Protein AF-A0A0D7PYY2-F1 (afdb_monomer)

Mean predicted aligned error: 11.51 Å

pLDDT: mean 80.1, std 15.75, range [31.81, 96.69]

Solvent-accessible surface area (backbone atoms only — not comparable to full-atom values): 14488 Å² total; per-residue (Å²): 142,79,86,81,78,80,78,79,79,82,74,78,74,77,77,76,78,84,62,92,78,88,70,81,56,95,60,75,86,55,57,71,67,58,55,46,51,52,46,12,51,50,3,45,52,23,51,68,46,42,65,60,44,52,51,52,49,52,62,54,52,39,55,28,31,64,68,63,51,52,51,51,47,43,57,70,53,67,56,62,45,70,41,96,86,70,46,76,48,62,67,83,84,49,80,89,48,69,51,72,64,55,56,52,48,52,53,52,54,56,73,73,49,60,76,87,66,46,35,91,34,81,64,50,76,64,54,53,50,54,51,52,53,50,52,50,51,43,53,49,27,54,60,37,23,62,33,26,55,45,60,68,42,91,45,73,68,52,26,51,51,51,54,50,53,50,52,52,47,59,61,47,59,74,59,68,58,66,85,43,71,66,63,47,53,51,48,50,42,60,72,40,42,87,43,20,73,59,33,32,73,77,74,73,42,32,44,50,57,51,54,50,52,51,52,54,52,48,57,50,50,51,52,52,51,46,53,51,48,55,42,49,53,59,17,70,71,44,93,42,74,67,54,22,53,58,51,58,75,106

Sequence (250 aa):
MARKTRRSSDRRSIQNDEGPFLTKHPFSGVPSDVIRSAIGEVGAKAAAELPNLQQQLRGMLLRCEPTYFLANMAQSYLFASIARDGTIDRPKYKDGALQQFHLEFAQAAFLTIDPSDLQPIFAHPKDIQDISDKLSELLDAYKESRFAMVGEAQSKEEQYLIALQERVRLHTLAVRNWGYYEPALNILRGVFGPLDDHCARLVGLTAKELISAFDILLRATERESASFRHKLAAAFTCKSKRQMIEEYHR

Radius of gyration: 25.78 Å; Cα contacts (8 Å, |Δi|>4): 191; chains: 1; bounding box: 48×95×59 Å

Structure (mmCIF, N/CA/C/O backbone):
data_AF-A0A0D7PYY2-F1
#
_entry.id   AF-A0A0D7PYY2-F1
#
loop_
_atom_site.group_PDB
_atom_site.id
_atom_site.type_symbol
_atom_site.label_atom_id
_atom_site.label_alt_id
_atom_site.label_comp_id
_atom_site.label_asym_id
_atom_site.label_entity_id
_atom_site.label_seq_id
_atom_site.pdbx_PDB_ins_code
_atom_site.Cartn_x
_atom_site.Cartn_y
_atom_site.Cartn_z
_atom_site.occupancy
_atom_site.B_iso_or_equiv
_atom_site.auth_seq_id
_atom_site.auth_comp_id
_atom_site.auth_asym_id
_atom_site.auth_atom_id
_atom_site.pdbx_PDB_model_num
ATOM 1 N N . MET A 1 1 ? 20.146 71.350 -5.152 1.00 39.62 1 MET A N 1
ATOM 2 C CA . MET A 1 1 ? 20.083 70.492 -3.948 1.00 39.62 1 MET A CA 1
ATOM 3 C C . MET A 1 1 ? 18.627 70.344 -3.532 1.00 39.62 1 MET A C 1
ATOM 5 O O . MET A 1 1 ? 18.059 71.293 -3.016 1.00 39.62 1 MET A O 1
ATOM 9 N N . ALA A 1 2 ? 18.008 69.197 -3.816 1.00 35.38 2 ALA A N 1
ATOM 10 C CA . ALA A 1 2 ? 16.622 68.907 -3.446 1.00 35.38 2 ALA A CA 1
ATOM 11 C C . ALA A 1 2 ? 16.587 67.600 -2.642 1.00 35.38 2 ALA A C 1
ATOM 13 O O . ALA A 1 2 ? 17.063 66.557 -3.090 1.00 35.38 2 ALA A O 1
ATOM 14 N N . ARG A 1 3 ? 16.091 67.703 -1.408 1.00 31.81 3 ARG A N 1
ATOM 15 C CA . ARG A 1 3 ? 16.085 66.674 -0.365 1.00 31.81 3 ARG A CA 1
ATOM 16 C C . ARG A 1 3 ? 14.982 65.657 -0.681 1.00 31.81 3 ARG A C 1
ATOM 18 O O . ARG A 1 3 ? 13.802 65.965 -0.562 1.00 31.81 3 ARG A O 1
ATOM 25 N N . LYS A 1 4 ? 15.370 64.458 -1.124 1.00 35.94 4 LYS A N 1
ATOM 26 C CA . LYS A 1 4 ? 14.459 63.357 -1.474 1.00 35.94 4 LYS A CA 1
ATOM 27 C C . LYS A 1 4 ? 13.869 62.761 -0.189 1.00 35.94 4 LYS A C 1
ATOM 29 O O . LYS A 1 4 ? 14.549 62.048 0.545 1.00 35.94 4 LYS A O 1
ATOM 34 N N . THR A 1 5 ? 12.617 63.093 0.103 1.00 37.56 5 THR A N 1
ATOM 35 C CA . THR A 1 5 ? 11.818 62.534 1.199 1.00 37.56 5 THR A CA 1
ATOM 36 C C . THR A 1 5 ? 11.592 61.037 0.964 1.00 37.56 5 THR A C 1
ATOM 38 O O . THR A 1 5 ? 11.009 60.625 -0.038 1.00 37.56 5 THR A O 1
ATOM 41 N N . ARG A 1 6 ? 12.092 60.205 1.886 1.00 34.56 6 ARG A N 1
ATOM 42 C CA . ARG A 1 6 ? 11.828 58.760 1.940 1.00 34.56 6 ARG A CA 1
ATOM 43 C C . ARG A 1 6 ? 10.340 58.541 2.232 1.00 34.56 6 ARG A C 1
ATOM 45 O O . ARG A 1 6 ? 9.887 58.851 3.328 1.00 34.56 6 ARG A O 1
ATOM 52 N N . ARG A 1 7 ? 9.593 57.984 1.274 1.00 37.47 7 ARG A N 1
ATOM 53 C CA . ARG A 1 7 ? 8.291 57.356 1.542 1.00 37.47 7 ARG A CA 1
ATOM 54 C C . ARG A 1 7 ? 8.543 56.100 2.378 1.00 37.47 7 ARG A C 1
ATOM 56 O O . ARG A 1 7 ? 9.202 55.178 1.900 1.00 37.47 7 ARG A O 1
ATOM 63 N N . SER A 1 8 ? 8.059 56.087 3.617 1.00 36.50 8 SER A N 1
ATOM 64 C CA . SER A 1 8 ? 7.993 54.885 4.445 1.00 36.50 8 SER A CA 1
ATOM 65 C C . SER A 1 8 ? 7.031 53.905 3.784 1.00 36.50 8 SER A C 1
ATOM 67 O O . SER A 1 8 ? 5.837 54.175 3.671 1.00 36.50 8 SER A O 1
ATOM 69 N N . SER A 1 9 ? 7.553 52.784 3.293 1.00 39.09 9 SER A N 1
ATOM 70 C CA . SER A 1 9 ? 6.721 51.656 2.899 1.00 39.09 9 SER A CA 1
ATOM 71 C C . SER A 1 9 ? 6.101 51.079 4.166 1.00 39.09 9 SER A C 1
ATOM 73 O O . SER A 1 9 ? 6.803 50.459 4.967 1.00 39.09 9 SER A O 1
ATOM 75 N N . ASP A 1 10 ? 4.807 51.324 4.334 1.00 38.09 10 ASP A N 1
ATOM 76 C CA . ASP A 1 10 ? 3.941 50.694 5.322 1.00 38.09 10 ASP A CA 1
ATOM 77 C C . ASP A 1 10 ? 4.013 49.171 5.132 1.00 38.09 10 ASP A C 1
ATOM 79 O O . ASP A 1 10 ? 3.330 48.574 4.296 1.00 38.09 10 ASP A O 1
ATOM 83 N N . ARG A 1 11 ? 4.917 48.523 5.871 1.00 37.97 11 ARG A N 1
ATOM 84 C CA . ARG A 1 11 ? 4.877 47.078 6.070 1.00 37.97 11 ARG A CA 1
ATOM 85 C C . ARG A 1 11 ? 3.707 46.830 7.010 1.00 37.97 11 ARG A C 1
ATOM 87 O O . ARG A 1 11 ? 3.877 46.890 8.223 1.00 37.97 11 ARG A O 1
ATOM 94 N N . ARG A 1 12 ? 2.526 46.546 6.453 1.00 36.22 12 ARG A N 1
ATOM 95 C CA . ARG A 1 12 ? 1.481 45.837 7.198 1.00 36.22 12 ARG A CA 1
ATOM 96 C C . ARG A 1 12 ? 2.103 44.534 7.682 1.00 36.22 12 ARG A C 1
ATOM 98 O O . ARG A 1 12 ? 2.319 43.617 6.893 1.00 36.22 12 ARG A O 1
ATOM 105 N N . SER A 1 13 ? 2.454 44.492 8.961 1.00 36.62 13 SER A N 1
ATOM 106 C CA . SER A 1 13 ? 2.760 43.258 9.658 1.00 36.62 13 SER A CA 1
ATOM 107 C C . SER A 1 13 ? 1.505 42.399 9.591 1.00 36.62 13 SER A C 1
ATOM 109 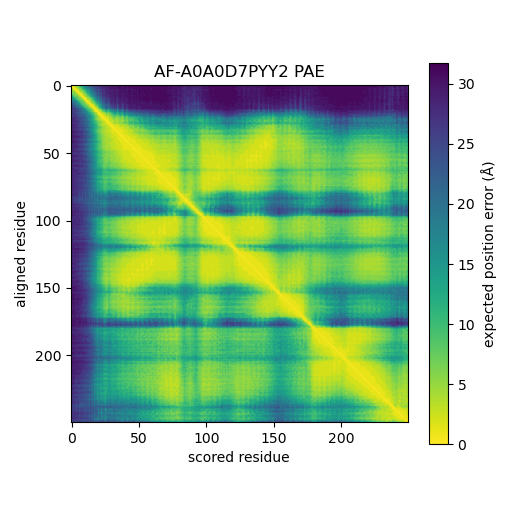O O . SER A 1 13 ? 0.523 42.673 10.280 1.00 36.62 13 SER A O 1
ATOM 111 N N . ILE A 1 14 ? 1.516 41.390 8.726 1.00 41.41 14 ILE A N 1
ATOM 112 C CA . ILE A 1 14 ? 0.653 40.232 8.910 1.00 41.41 14 ILE A CA 1
ATOM 113 C C . ILE A 1 14 ? 1.164 39.617 10.212 1.00 41.41 14 ILE A C 1
ATOM 115 O O . ILE A 1 14 ? 2.250 39.042 10.247 1.00 41.41 14 ILE A O 1
ATOM 119 N N . GLN A 1 15 ? 0.461 39.879 11.313 1.00 42.66 15 GLN A N 1
ATOM 120 C CA . GLN A 1 15 ? 0.638 39.114 12.537 1.00 42.66 15 GLN A CA 1
ATOM 121 C C . GLN A 1 15 ? 0.195 37.693 12.192 1.00 42.66 15 GLN A C 1
ATOM 123 O O . GLN A 1 15 ? -0.996 37.402 12.150 1.00 42.66 15 GLN A O 1
ATOM 128 N N . ASN A 1 16 ? 1.157 36.837 11.850 1.00 41.34 16 ASN A N 1
ATOM 129 C CA . ASN A 1 16 ? 0.947 35.403 11.902 1.00 41.34 16 ASN A CA 1
ATOM 130 C C . ASN A 1 16 ? 0.755 35.066 13.379 1.00 41.34 16 ASN A C 1
ATOM 132 O O . ASN A 1 16 ? 1.716 35.008 14.144 1.00 41.34 16 ASN A O 1
ATOM 136 N N . ASP A 1 17 ? -0.504 34.904 13.768 1.00 44.94 17 ASP A N 1
ATOM 137 C CA . ASP A 1 17 ? -0.947 34.419 15.073 1.00 44.94 17 ASP A CA 1
ATOM 138 C C . ASP A 1 17 ? -0.662 32.901 15.170 1.00 44.94 17 ASP A C 1
ATOM 140 O O . ASP A 1 17 ? -1.543 32.072 15.382 1.00 44.94 17 ASP A O 1
ATOM 144 N N . GLU A 1 18 ? 0.593 32.505 14.929 1.00 50.56 18 GLU A N 1
ATOM 145 C CA . GLU A 1 18 ? 1.074 31.118 14.979 1.00 50.56 18 GLU A CA 1
ATOM 146 C C . GLU A 1 18 ? 1.371 30.703 16.430 1.00 50.56 18 GLU A C 1
ATOM 148 O O . GLU A 1 18 ? 2.476 30.299 16.792 1.00 50.56 18 GLU A O 1
ATOM 153 N N . GLY A 1 19 ? 0.357 30.828 17.286 1.00 54.94 19 GLY A N 1
ATOM 154 C CA . GLY A 1 19 ? 0.282 30.151 18.578 1.00 54.94 19 GLY A CA 1
ATOM 155 C C . GLY A 1 19 ? -0.638 28.924 18.492 1.00 54.94 19 GLY A C 1
ATOM 156 O O . GLY A 1 19 ? -1.494 28.856 17.608 1.00 54.94 19 GLY A O 1
ATOM 157 N N . PRO A 1 20 ? -0.511 27.933 19.394 1.00 49.88 20 PRO A N 1
ATOM 158 C CA . PRO A 1 20 ? -1.452 26.820 19.451 1.00 49.88 20 PRO A CA 1
ATOM 159 C C . PRO A 1 20 ? -2.865 27.345 19.751 1.00 49.88 20 PRO A C 1
ATOM 161 O O . PRO A 1 20 ? -3.144 27.817 20.853 1.00 49.88 20 PRO A O 1
ATOM 164 N N . PHE A 1 21 ? -3.771 27.258 18.777 1.00 60.09 21 PHE A N 1
ATOM 165 C CA . PHE A 1 21 ? -5.175 27.606 18.972 1.00 60.09 21 PHE A CA 1
ATOM 166 C C . PHE A 1 21 ? -5.915 26.423 19.608 1.00 60.09 21 PHE A C 1
ATOM 168 O O . PHE A 1 21 ? -6.111 25.368 19.004 1.00 60.09 21 PHE A O 1
ATOM 175 N N . LEU A 1 22 ? -6.344 26.594 20.859 1.00 59.84 22 LEU A N 1
ATOM 176 C CA . LEU A 1 22 ? -7.232 25.648 21.531 1.00 59.84 22 LEU A CA 1
ATOM 177 C C . LEU A 1 22 ? -8.647 25.825 20.974 1.00 59.84 22 LEU A C 1
ATOM 179 O O . LEU A 1 22 ? -9.412 26.681 21.416 1.00 59.84 22 LEU A O 1
ATOM 183 N N . THR A 1 23 ? -8.997 25.017 19.979 1.00 74.25 23 THR A N 1
ATOM 184 C CA . THR A 1 23 ? -10.372 24.930 19.482 1.00 74.25 23 THR A CA 1
ATOM 185 C C . THR A 1 23 ? -11.169 23.966 20.349 1.00 74.25 23 THR A C 1
ATOM 187 O O . THR A 1 23 ? -10.701 22.882 20.702 1.00 74.25 23 THR A O 1
ATOM 190 N N . LYS A 1 24 ? -12.395 24.359 20.719 1.00 72.25 24 LYS A N 1
ATOM 191 C CA . LYS A 1 24 ? -13.336 23.413 21.325 1.00 72.25 24 LYS A CA 1
ATOM 192 C C . LYS A 1 24 ? -13.587 22.296 20.320 1.00 72.25 24 LYS A C 1
ATOM 194 O O . LYS A 1 24 ? -13.905 22.564 19.163 1.00 72.25 24 LYS A O 1
ATOM 199 N N . HIS A 1 25 ? -13.447 21.058 20.776 1.00 75.62 25 HIS A N 1
ATOM 200 C CA . HIS A 1 25 ? -13.765 19.902 19.958 1.00 75.62 25 HIS A CA 1
ATOM 201 C C . HIS A 1 25 ? -15.244 19.983 19.527 1.00 75.62 25 HIS A C 1
ATOM 203 O O . HIS A 1 25 ? -16.086 20.351 20.352 1.00 75.62 25 HIS A O 1
ATOM 209 N N . PRO A 1 26 ? -15.603 19.621 18.282 1.00 79.06 26 PRO A N 1
ATOM 210 C CA . PRO A 1 26 ? -16.985 19.720 17.794 1.00 79.06 26 PRO A CA 1
ATOM 211 C C . PRO A 1 26 ? -18.003 18.989 18.682 1.00 79.06 26 PRO A C 1
ATOM 213 O O . PRO A 1 26 ? -19.159 19.386 18.777 1.00 79.06 26 PRO A O 1
ATOM 216 N N . PHE A 1 27 ? -17.545 17.956 19.395 1.00 80.62 27 PHE A N 1
ATOM 217 C CA . PHE A 1 27 ? -18.363 17.142 20.293 1.00 80.62 27 PHE A CA 1
ATOM 218 C C . PHE A 1 27 ? -18.234 17.508 21.780 1.00 80.62 27 PHE A C 1
ATOM 220 O O . PHE A 1 27 ? -18.727 16.777 22.630 1.00 80.62 27 PHE A O 1
ATOM 227 N N . SER A 1 28 ? -17.597 18.631 22.132 1.00 79.62 28 SER A N 1
ATOM 228 C CA . SER A 1 28 ? -17.409 19.048 23.533 1.00 79.62 28 SER A CA 1
ATOM 229 C C . SER A 1 28 ? -18.717 19.248 24.317 1.00 79.62 28 SER A C 1
ATOM 231 O O . SER A 1 28 ? -18.677 19.257 25.543 1.00 79.62 28 SER A O 1
ATOM 233 N N . GLY A 1 29 ? -19.855 19.435 23.637 1.00 81.69 29 GLY A N 1
ATOM 234 C CA . GLY A 1 29 ? -21.183 19.556 24.254 1.00 81.69 29 GLY A CA 1
ATOM 235 C C . GLY A 1 29 ? -22.037 18.285 24.205 1.00 81.69 29 GLY A C 1
ATOM 236 O O . GLY A 1 29 ? -23.172 18.316 24.670 1.00 81.69 29 GLY A O 1
ATOM 237 N N . VAL A 1 30 ? -21.534 17.191 23.626 1.00 85.12 30 VAL A N 1
ATOM 238 C CA . VAL A 1 30 ? -22.302 15.950 23.455 1.00 85.12 30 VAL A CA 1
ATOM 239 C C . VAL A 1 30 ? -21.992 14.988 24.610 1.00 85.12 30 VAL A C 1
ATOM 241 O O . VAL A 1 30 ? -20.816 14.792 24.932 1.00 85.12 30 VAL A O 1
ATOM 244 N N . PRO A 1 31 ? -23.008 14.370 25.242 1.00 84.88 31 PRO A N 1
ATOM 245 C CA . PRO A 1 31 ? -22.792 13.367 26.279 1.00 84.88 31 PRO A CA 1
ATOM 246 C C . PRO A 1 31 ? -21.923 12.199 25.788 1.00 84.88 31 PRO A C 1
ATOM 248 O O . PRO A 1 31 ? -22.061 11.725 24.659 1.00 84.88 31 PRO A O 1
ATOM 251 N N . SER A 1 32 ? -21.006 11.727 26.639 1.00 75.88 32 SER A N 1
ATOM 252 C CA . SER A 1 32 ? -20.016 10.711 26.242 1.00 75.88 32 SER A CA 1
ATOM 253 C C . SER A 1 32 ? -20.641 9.381 25.808 1.00 75.88 32 SER A C 1
ATOM 255 O O . SER A 1 32 ? -20.095 8.687 24.962 1.00 75.88 32 SER A O 1
ATOM 257 N N . ASP A 1 33 ? -21.778 9.026 26.393 1.00 79.31 33 ASP A N 1
ATOM 258 C CA . ASP A 1 33 ? -22.592 7.856 26.077 1.00 79.31 33 ASP A CA 1
ATOM 259 C C . ASP A 1 33 ? -23.207 7.947 24.676 1.00 79.31 33 ASP A C 1
ATOM 261 O O . ASP A 1 33 ? -23.142 6.975 23.928 1.00 79.31 33 ASP A O 1
ATOM 265 N N . VAL A 1 34 ? -23.683 9.129 24.274 1.00 83.12 34 VAL A N 1
ATOM 266 C CA . VAL A 1 34 ? -24.205 9.375 22.920 1.00 83.12 34 VAL A CA 1
ATOM 267 C C . VAL A 1 34 ? -23.095 9.249 21.874 1.00 83.12 34 VAL A C 1
ATOM 269 O O . VAL A 1 34 ? -23.280 8.584 20.858 1.00 83.12 34 VAL A O 1
ATOM 272 N N . ILE A 1 35 ? -21.914 9.823 22.140 1.00 80.50 35 ILE A N 1
ATOM 273 C CA . ILE A 1 35 ? -20.750 9.691 21.246 1.00 80.50 35 ILE A CA 1
ATOM 274 C C . ILE A 1 35 ? -20.350 8.216 21.101 1.00 80.50 35 ILE A C 1
ATOM 276 O O . ILE A 1 35 ? -20.071 7.761 19.996 1.00 80.50 35 ILE A O 1
ATOM 280 N N . ARG A 1 36 ? -20.327 7.456 22.204 1.00 76.56 36 ARG A N 1
ATOM 281 C CA . ARG A 1 36 ? -19.949 6.034 22.185 1.00 76.56 36 ARG A CA 1
ATOM 282 C C . ARG A 1 36 ? -20.957 5.168 21.431 1.00 76.56 36 ARG A C 1
ATOM 284 O O . ARG A 1 36 ? -20.522 4.338 20.640 1.00 76.56 36 ARG A O 1
ATOM 291 N N . SER A 1 37 ? -22.260 5.384 21.628 1.00 80.25 37 SER A N 1
ATOM 292 C CA . SER A 1 37 ? -23.301 4.681 20.861 1.00 80.25 37 SER A CA 1
ATOM 293 C C . SER A 1 37 ? -23.141 4.942 19.365 1.00 80.25 37 SER A C 1
ATOM 295 O O . SER A 1 37 ? -23.080 4.000 18.582 1.00 80.25 37 SER A O 1
ATOM 297 N N . ALA A 1 38 ? -22.947 6.208 18.980 1.00 85.06 38 ALA A N 1
ATOM 298 C CA . ALA A 1 38 ? -22.727 6.580 17.586 1.00 85.06 38 ALA A CA 1
ATOM 299 C C . ALA A 1 38 ? -21.461 5.931 16.994 1.00 85.06 38 ALA A C 1
ATOM 301 O O . ALA A 1 38 ? -21.483 5.462 15.860 1.00 85.06 38 ALA A O 1
ATOM 302 N N . ILE A 1 39 ? -20.366 5.855 17.759 1.00 84.44 39 ILE A N 1
ATOM 303 C CA . ILE A 1 39 ? -19.134 5.163 17.340 1.00 84.44 39 ILE A CA 1
ATOM 304 C C . ILE A 1 39 ? -19.385 3.660 17.129 1.00 84.44 39 ILE A C 1
ATOM 306 O O . ILE A 1 39 ? -18.916 3.099 16.139 1.00 84.44 39 ILE A O 1
ATOM 310 N N . GLY A 1 40 ? -20.138 3.016 18.027 1.00 85.12 40 GLY A N 1
ATOM 311 C CA . GLY A 1 40 ? -20.519 1.608 17.893 1.00 85.12 40 GLY A CA 1
ATOM 312 C C . GLY A 1 40 ? -21.393 1.347 16.664 1.00 85.12 40 GLY A C 1
ATOM 313 O O . GLY A 1 40 ? -21.146 0.394 15.929 1.00 85.12 40 GLY A O 1
ATOM 314 N N . GLU A 1 41 ? -22.363 2.223 16.390 1.00 88.50 41 GLU A N 1
ATOM 315 C CA . GLU A 1 41 ? -23.229 2.153 15.204 1.00 88.50 41 GLU A CA 1
ATOM 316 C C . GLU A 1 41 ? -22.447 2.325 13.897 1.00 88.50 41 GLU A C 1
ATOM 318 O O . GLU A 1 41 ? -22.641 1.551 12.956 1.00 88.50 41 GLU A O 1
ATOM 323 N N . VAL A 1 42 ? -21.528 3.298 13.845 1.00 90.00 42 VAL A N 1
ATOM 324 C CA . VAL A 1 42 ? -20.609 3.479 12.709 1.00 90.00 42 VAL A CA 1
ATOM 325 C C . VAL A 1 42 ? -19.793 2.208 12.489 1.00 90.00 42 VAL A C 1
ATOM 327 O O . VAL A 1 42 ? -19.732 1.707 11.366 1.00 90.00 42 VAL A O 1
ATOM 330 N N . GLY A 1 43 ? -19.237 1.635 13.559 1.00 90.69 43 GLY A N 1
ATOM 331 C CA . GLY A 1 43 ? -18.468 0.400 13.464 1.00 90.69 43 GLY A CA 1
ATOM 332 C C . GLY A 1 43 ? -19.297 -0.792 12.987 1.00 90.69 43 GLY A C 1
ATOM 333 O O . GLY A 1 43 ? -18.853 -1.529 12.110 1.00 90.69 43 GLY A O 1
ATOM 334 N N . ALA A 1 44 ? -20.519 -0.963 13.492 1.00 91.31 44 ALA A N 1
ATOM 335 C CA . ALA A 1 44 ? -21.411 -2.039 13.060 1.00 91.31 44 ALA A CA 1
ATOM 336 C C . ALA A 1 44 ? -21.788 -1.912 11.575 1.00 91.31 44 ALA A C 1
ATOM 338 O O . ALA A 1 44 ? -21.768 -2.902 10.839 1.00 91.31 44 ALA A O 1
ATOM 339 N N . LYS A 1 45 ? -22.074 -0.690 11.111 1.00 93.94 45 LYS A N 1
ATOM 340 C CA . LYS A 1 45 ? -22.358 -0.420 9.698 1.00 93.94 45 LYS A CA 1
ATOM 341 C C . LYS A 1 45 ? -21.145 -0.722 8.815 1.00 93.94 45 LYS A C 1
ATOM 343 O O . LYS A 1 45 ? -21.280 -1.452 7.835 1.00 93.94 45 LYS A O 1
ATOM 348 N N . ALA A 1 46 ? -19.966 -0.230 9.190 1.00 93.50 46 ALA A N 1
ATOM 349 C CA . ALA A 1 46 ? -18.731 -0.482 8.452 1.00 93.50 46 ALA A CA 1
ATOM 350 C C . ALA A 1 46 ? -18.399 -1.985 8.389 1.00 93.50 46 ALA A C 1
ATOM 352 O O . ALA A 1 46 ? -18.046 -2.503 7.330 1.00 93.50 46 ALA A O 1
ATOM 353 N N . ALA A 1 47 ? -18.592 -2.716 9.494 1.00 93.12 47 ALA A N 1
ATOM 354 C CA . ALA A 1 47 ? -18.413 -4.167 9.542 1.00 93.12 47 ALA A CA 1
ATOM 355 C C . ALA A 1 47 ? -19.345 -4.908 8.567 1.00 93.12 47 ALA A C 1
ATOM 357 O O . ALA A 1 47 ? -18.915 -5.858 7.912 1.00 93.12 47 ALA A O 1
ATOM 358 N N . ALA A 1 48 ? -20.596 -4.459 8.437 1.00 94.88 48 ALA A N 1
ATOM 359 C CA . ALA A 1 48 ? -21.557 -5.032 7.498 1.00 94.88 48 ALA A CA 1
ATOM 360 C C . ALA A 1 48 ? -21.225 -4.717 6.025 1.00 94.88 48 ALA A C 1
ATOM 362 O O . ALA A 1 48 ? -21.512 -5.527 5.144 1.00 94.88 48 ALA A O 1
ATOM 363 N N . GLU A 1 49 ? -20.608 -3.565 5.744 1.00 95.56 49 GLU A N 1
ATOM 364 C CA . GLU A 1 49 ? -20.237 -3.137 4.386 1.00 95.56 49 GLU A CA 1
ATOM 365 C C . GLU A 1 49 ? -18.936 -3.783 3.876 1.00 95.56 49 GLU A C 1
ATOM 367 O O . GLU A 1 49 ? -18.762 -3.954 2.664 1.00 95.56 49 GLU A O 1
ATOM 372 N N . LEU A 1 50 ? -18.043 -4.201 4.779 1.00 94.06 50 LEU A N 1
ATOM 373 C CA . LEU A 1 50 ? -16.728 -4.760 4.447 1.00 94.06 50 LEU A CA 1
ATOM 374 C C . LEU A 1 50 ? -16.743 -5.879 3.389 1.00 94.06 50 LEU A C 1
ATOM 376 O O . LEU A 1 50 ? -15.973 -5.772 2.431 1.00 94.06 50 LEU A O 1
ATOM 380 N N . PRO A 1 51 ? -17.583 -6.932 3.488 1.00 95.38 51 PRO A N 1
ATOM 381 C CA . PRO A 1 51 ? -17.579 -8.012 2.498 1.00 95.38 51 PRO A CA 1
ATOM 382 C C . PRO A 1 51 ? -17.906 -7.521 1.083 1.00 95.38 51 PRO A C 1
ATOM 384 O O . PRO A 1 51 ? -17.301 -7.966 0.107 1.00 95.38 51 PRO A O 1
ATOM 387 N N . ASN A 1 52 ? -18.824 -6.556 0.967 1.00 96.69 52 ASN A N 1
ATOM 388 C CA . ASN A 1 52 ? -19.196 -5.956 -0.311 1.00 96.69 52 ASN A CA 1
ATOM 389 C C . ASN A 1 52 ? -18.033 -5.137 -0.895 1.00 96.69 52 ASN A C 1
ATOM 391 O O . ASN A 1 52 ? -17.705 -5.283 -2.072 1.00 96.69 52 ASN A O 1
ATOM 395 N N . LEU A 1 53 ? -17.354 -4.332 -0.071 1.00 96.12 53 LEU A N 1
ATOM 396 C CA . LEU A 1 53 ? -16.179 -3.563 -0.500 1.00 96.12 53 LEU A CA 1
ATOM 397 C C . LEU A 1 53 ? -15.029 -4.474 -0.950 1.00 96.12 53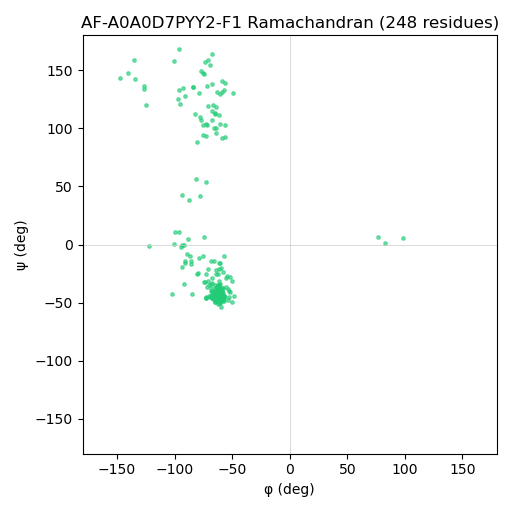 LEU A C 1
ATOM 399 O O . LEU A 1 53 ? -14.406 -4.214 -1.981 1.00 96.12 53 LEU A O 1
ATOM 403 N N . GLN A 1 54 ? -14.789 -5.575 -0.232 1.00 94.38 54 GLN A N 1
ATOM 404 C CA . GLN A 1 54 ? -13.791 -6.580 -0.611 1.00 94.38 54 GLN A CA 1
ATOM 405 C C . GLN A 1 54 ? -14.124 -7.231 -1.956 1.00 94.38 54 GLN A C 1
ATOM 407 O O . GLN A 1 54 ? -13.248 -7.361 -2.813 1.00 94.38 54 GLN A O 1
ATOM 412 N N . GLN A 1 55 ? -15.388 -7.607 -2.169 1.00 94.88 55 GLN A N 1
ATOM 413 C CA . GLN A 1 55 ? -15.831 -8.210 -3.424 1.00 94.88 55 GLN A CA 1
ATOM 414 C C . GLN A 1 55 ? -15.706 -7.234 -4.602 1.00 94.88 55 GLN A C 1
ATOM 416 O O . GLN A 1 55 ? -15.219 -7.621 -5.667 1.00 94.88 55 GLN A O 1
ATOM 421 N N . GLN A 1 56 ? -16.103 -5.973 -4.409 1.00 95.62 56 GLN A N 1
ATOM 422 C CA . GLN A 1 56 ? -15.963 -4.923 -5.419 1.00 95.62 56 GLN A CA 1
ATOM 423 C C . GLN A 1 56 ? -14.497 -4.704 -5.787 1.00 95.62 56 GLN A C 1
ATOM 425 O O . GLN A 1 56 ? -14.155 -4.762 -6.969 1.00 95.62 56 GLN A O 1
ATOM 430 N N . LEU A 1 57 ? -13.626 -4.531 -4.787 1.00 94.56 57 LEU A N 1
ATOM 431 C CA . LEU A 1 57 ? -12.195 -4.355 -5.013 1.00 94.56 57 LEU A CA 1
ATOM 432 C C . LEU A 1 57 ? -11.609 -5.555 -5.764 1.00 94.56 57 LEU A C 1
ATOM 434 O O . LEU A 1 57 ? -10.939 -5.366 -6.775 1.00 94.56 57 LEU A O 1
ATOM 438 N N . ARG A 1 58 ? -11.919 -6.788 -5.340 1.00 93.56 58 ARG A N 1
ATOM 439 C CA . ARG A 1 58 ? -11.461 -8.004 -6.032 1.00 93.56 58 ARG A CA 1
ATOM 440 C C . ARG A 1 58 ? -11.892 -8.015 -7.500 1.00 93.56 58 ARG A C 1
ATOM 442 O O . ARG A 1 58 ? -11.079 -8.314 -8.368 1.00 93.56 58 ARG A O 1
ATOM 449 N N . GLY A 1 59 ? -13.147 -7.666 -7.785 1.00 93.00 59 GLY A N 1
ATOM 450 C CA . GLY A 1 59 ? -13.658 -7.571 -9.155 1.00 93.00 59 GLY A CA 1
ATOM 451 C C . GLY A 1 59 ? -12.915 -6.538 -10.007 1.00 93.00 59 GLY A C 1
ATOM 452 O O . GLY A 1 59 ? -12.715 -6.750 -11.202 1.00 93.00 59 GLY A O 1
ATOM 453 N N . MET A 1 60 ? -12.470 -5.437 -9.401 1.00 93.12 60 MET A N 1
ATOM 454 C CA . MET A 1 60 ? -11.665 -4.427 -10.088 1.00 93.12 60 MET A CA 1
ATOM 455 C C . MET A 1 60 ? -10.241 -4.925 -10.346 1.00 93.12 60 MET A C 1
ATOM 457 O O . MET A 1 60 ? -9.777 -4.813 -11.478 1.00 93.12 60 MET A O 1
ATOM 461 N N . LEU A 1 61 ? -9.594 -5.539 -9.347 1.00 92.56 61 LEU A N 1
ATOM 462 C CA . LEU A 1 61 ? -8.223 -6.055 -9.452 1.00 92.56 61 LEU A CA 1
ATOM 463 C C . LEU A 1 61 ? -8.082 -7.164 -10.505 1.00 92.56 61 LEU A C 1
ATOM 465 O O . LEU A 1 61 ? -7.081 -7.197 -11.211 1.00 92.56 61 LEU A O 1
ATOM 469 N N . LEU A 1 62 ? -9.093 -8.023 -10.681 1.00 92.69 62 LEU A N 1
ATOM 470 C CA . LEU A 1 62 ? -9.090 -9.076 -11.714 1.00 92.69 62 LEU A CA 1
ATOM 471 C C . LEU A 1 62 ? -8.914 -8.548 -13.147 1.00 92.69 62 LEU A C 1
ATOM 473 O O . LEU A 1 62 ? -8.485 -9.280 -14.037 1.00 92.69 62 LEU A O 1
ATOM 477 N N . ARG A 1 63 ? -9.256 -7.278 -13.381 1.00 89.69 63 ARG A N 1
ATOM 478 C CA . ARG A 1 63 ? -9.198 -6.630 -14.699 1.00 89.69 63 ARG A CA 1
ATOM 479 C C . ARG A 1 63 ? -7.909 -5.840 -14.910 1.00 89.69 63 ARG A C 1
ATOM 481 O O . ARG A 1 63 ? -7.837 -5.041 -15.840 1.00 89.69 63 ARG A O 1
ATOM 488 N N . CYS A 1 64 ? -6.925 -6.002 -14.033 1.00 88.12 64 CYS A N 1
ATOM 489 C CA . CYS A 1 64 ? -5.689 -5.242 -14.073 1.00 88.12 64 CYS A CA 1
ATOM 490 C C . CYS A 1 64 ? -4.488 -6.175 -14.066 1.00 88.12 64 CYS A C 1
ATOM 492 O O . CYS A 1 64 ? -4.402 -7.093 -13.252 1.00 88.12 64 CYS A O 1
ATOM 494 N N . GLU A 1 65 ? -3.515 -5.867 -14.918 1.00 91.25 65 GLU A N 1
ATOM 495 C CA . GLU A 1 65 ? -2.191 -6.457 -14.795 1.00 91.25 65 GLU A CA 1
ATOM 496 C C . GLU A 1 65 ? -1.530 -5.938 -13.493 1.00 91.25 65 GLU A C 1
ATOM 498 O O . GLU A 1 65 ? -1.380 -4.716 -13.330 1.00 91.25 65 GLU A O 1
ATOM 503 N N . PRO A 1 66 ? -1.169 -6.824 -12.539 1.00 91.69 66 PRO A N 1
ATOM 504 C CA . PRO A 1 66 ? -0.733 -6.416 -11.202 1.00 91.69 66 PRO A CA 1
ATOM 505 C C . PRO A 1 66 ? 0.514 -5.536 -11.199 1.00 91.69 66 PRO A C 1
ATOM 507 O O . PRO A 1 66 ? 0.582 -4.559 -10.451 1.00 91.69 66 PRO A O 1
ATOM 510 N N . THR A 1 67 ? 1.506 -5.868 -12.025 1.00 90.38 67 THR A N 1
ATOM 511 C CA . THR A 1 67 ? 2.815 -5.204 -12.027 1.00 90.38 67 THR A CA 1
ATOM 512 C C . THR A 1 67 ? 2.675 -3.758 -12.477 1.00 90.38 67 THR A C 1
ATOM 514 O O . THR A 1 67 ? 3.165 -2.842 -11.816 1.00 90.38 67 THR A O 1
ATOM 517 N N . TYR A 1 68 ? 1.945 -3.539 -13.567 1.00 89.75 68 TYR A N 1
ATOM 518 C CA . TYR A 1 68 ? 1.632 -2.233 -14.114 1.00 89.75 68 TYR A CA 1
ATOM 519 C C . TYR A 1 68 ? 0.835 -1.398 -13.121 1.00 89.75 68 TYR A C 1
ATOM 521 O O . TYR A 1 68 ? 1.178 -0.236 -12.886 1.00 89.75 68 TYR A O 1
ATOM 529 N N . PHE A 1 69 ? -0.205 -1.977 -12.515 1.00 91.31 69 PHE A N 1
ATOM 530 C CA . PHE A 1 69 ? -1.003 -1.278 -11.516 1.00 91.31 69 PHE A CA 1
ATOM 531 C C . PHE A 1 69 ? -0.136 -0.840 -10.327 1.00 91.31 69 PHE A C 1
ATOM 533 O O . PHE A 1 69 ? -0.085 0.348 -10.006 1.00 91.31 69 PHE A O 1
ATOM 540 N N . LEU A 1 70 ? 0.607 -1.767 -9.713 1.00 91.19 70 LEU A N 1
ATOM 541 C CA . LEU A 1 70 ? 1.448 -1.478 -8.549 1.00 91.19 70 LEU A CA 1
ATOM 542 C C . LEU A 1 70 ? 2.548 -0.459 -8.874 1.00 91.19 70 LEU A C 1
ATOM 544 O O . LEU A 1 70 ? 2.784 0.450 -8.076 1.00 91.19 70 LEU A O 1
ATOM 548 N N . ALA A 1 71 ? 3.167 -0.545 -10.055 1.00 88.94 71 ALA A N 1
ATOM 549 C CA . ALA A 1 71 ? 4.162 0.426 -10.506 1.00 88.94 71 ALA A CA 1
ATOM 550 C C . ALA A 1 71 ? 3.564 1.835 -10.651 1.00 88.94 71 ALA A C 1
ATOM 552 O O . ALA A 1 71 ? 4.142 2.807 -10.157 1.00 88.94 71 ALA A O 1
ATOM 553 N N . ASN A 1 72 ? 2.379 1.957 -11.262 1.00 87.62 72 ASN A N 1
ATOM 554 C CA . ASN A 1 72 ? 1.692 3.245 -11.391 1.00 87.62 72 ASN A CA 1
ATOM 555 C C . ASN A 1 72 ? 1.306 3.826 -10.030 1.00 87.62 72 ASN A C 1
ATOM 557 O O . ASN A 1 72 ? 1.479 5.025 -9.798 1.00 87.62 72 ASN A O 1
ATOM 561 N N . MET A 1 73 ? 0.815 2.988 -9.119 1.00 86.38 73 MET A N 1
ATOM 562 C CA . MET A 1 73 ? 0.443 3.403 -7.768 1.00 86.38 73 MET A CA 1
ATOM 563 C C . MET A 1 73 ? 1.661 3.878 -6.977 1.00 86.38 73 MET A C 1
ATOM 565 O O . MET A 1 73 ? 1.629 4.951 -6.371 1.00 86.38 73 MET A O 1
ATOM 569 N N . ALA A 1 74 ? 2.760 3.121 -7.013 1.00 85.69 74 ALA A N 1
ATOM 570 C CA . ALA A 1 74 ? 4.000 3.485 -6.335 1.00 85.69 74 ALA A CA 1
ATOM 571 C C . ALA A 1 74 ? 4.541 4.820 -6.867 1.00 85.69 74 ALA A C 1
ATOM 573 O O . ALA A 1 74 ? 4.885 5.715 -6.088 1.00 85.69 74 ALA A O 1
ATOM 574 N N . GLN A 1 75 ? 4.521 4.997 -8.190 1.00 82.19 75 GLN A N 1
ATOM 575 C CA . GLN A 1 75 ? 4.947 6.232 -8.833 1.00 82.19 75 GLN A CA 1
ATOM 576 C C . GLN A 1 75 ? 4.038 7.414 -8.460 1.00 82.19 75 GLN A C 1
ATOM 578 O O . GLN A 1 75 ? 4.522 8.492 -8.105 1.00 82.19 75 GLN A O 1
ATOM 583 N N . SER A 1 76 ? 2.724 7.232 -8.494 1.00 80.06 76 SER A N 1
ATOM 584 C CA . SER A 1 76 ? 1.770 8.320 -8.259 1.00 80.06 76 SER A CA 1
ATOM 585 C C . SER A 1 76 ? 1.735 8.731 -6.784 1.00 80.06 76 SER A C 1
ATOM 587 O O . SER A 1 76 ? 1.852 9.918 -6.457 1.00 80.06 76 SER A O 1
ATOM 589 N N . TYR A 1 77 ? 1.676 7.761 -5.871 1.00 78.88 77 TYR A N 1
ATOM 590 C CA . TYR A 1 77 ? 1.378 8.004 -4.460 1.00 78.88 77 TYR A CA 1
ATOM 591 C C . TYR A 1 77 ? 2.612 7.980 -3.556 1.00 78.88 77 TYR A C 1
ATOM 593 O O . TYR A 1 77 ? 2.772 8.897 -2.747 1.00 78.88 77 TYR A O 1
ATOM 601 N N . LEU A 1 78 ? 3.536 7.031 -3.730 1.00 79.00 78 LEU A N 1
ATOM 602 C CA . LEU A 1 78 ? 4.644 6.842 -2.780 1.00 79.00 78 LEU A CA 1
ATOM 603 C C . LEU A 1 78 ? 5.906 7.618 -3.134 1.00 79.00 78 LEU A C 1
ATOM 605 O O . LEU A 1 78 ? 6.608 8.101 -2.248 1.00 79.00 78 LEU A O 1
ATOM 609 N N . PHE A 1 79 ? 6.185 7.785 -4.419 1.00 78.31 79 PHE A N 1
ATOM 610 C CA . PHE A 1 79 ? 7.385 8.490 -4.832 1.00 78.31 79 PHE A CA 1
ATOM 611 C C . PHE A 1 79 ? 7.260 9.995 -4.564 1.00 78.31 79 PHE A C 1
ATOM 613 O O . PHE A 1 79 ? 6.249 10.645 -4.880 1.00 78.31 79 PHE A O 1
ATOM 620 N N . ALA A 1 80 ? 8.338 10.553 -4.026 1.00 72.50 80 ALA A N 1
ATOM 621 C CA . ALA A 1 80 ? 8.543 11.978 -3.851 1.00 72.50 80 ALA A CA 1
ATOM 622 C C . ALA A 1 80 ? 9.881 12.369 -4.484 1.00 72.50 80 ALA A C 1
ATOM 624 O O . ALA A 1 80 ? 10.883 11.686 -4.287 1.00 72.50 80 ALA A O 1
ATOM 625 N N . SER A 1 81 ? 9.894 13.450 -5.261 1.00 65.69 81 SER A N 1
ATOM 626 C CA . SER A 1 81 ? 11.145 14.004 -5.779 1.00 65.69 81 SER A CA 1
ATOM 627 C C . SER A 1 81 ? 11.866 14.776 -4.681 1.00 65.69 81 SER A C 1
ATOM 629 O O . SER A 1 81 ? 11.235 15.360 -3.805 1.00 65.69 81 SER A O 1
ATOM 631 N N . ILE A 1 82 ? 13.194 14.801 -4.741 1.00 65.81 82 ILE A N 1
ATOM 632 C CA . ILE A 1 82 ? 14.003 15.696 -3.915 1.00 65.81 82 ILE A CA 1
ATOM 633 C C . ILE A 1 82 ? 14.286 16.937 -4.764 1.00 65.81 82 ILE A C 1
ATOM 635 O O . ILE A 1 82 ? 14.820 16.835 -5.871 1.00 65.81 82 ILE A O 1
ATOM 639 N N . ALA A 1 83 ? 13.875 18.103 -4.280 1.00 65.00 83 ALA A N 1
ATOM 640 C CA . ALA A 1 83 ? 14.190 19.376 -4.903 1.00 65.00 83 ALA A CA 1
ATOM 641 C C . ALA A 1 83 ? 15.695 19.670 -4.801 1.00 65.00 83 ALA A C 1
ATOM 643 O O . ALA A 1 83 ? 16.429 19.077 -4.013 1.00 65.00 83 ALA A O 1
ATOM 644 N N . ARG A 1 84 ? 16.179 20.621 -5.607 1.00 61.81 84 ARG A N 1
ATOM 645 C CA . ARG A 1 84 ? 17.614 20.964 -5.662 1.00 61.81 84 ARG A CA 1
ATOM 646 C C . ARG A 1 84 ? 18.181 21.483 -4.336 1.00 61.81 84 ARG A C 1
ATOM 648 O O . ARG A 1 84 ? 19.390 21.435 -4.149 1.00 61.81 84 ARG A O 1
ATOM 655 N N . ASP A 1 85 ? 17.328 21.982 -3.448 1.00 71.00 85 ASP A N 1
ATOM 656 C CA . ASP A 1 85 ? 17.680 22.453 -2.105 1.00 71.00 85 ASP A CA 1
ATOM 657 C C . ASP A 1 85 ? 17.630 21.344 -1.037 1.00 71.00 85 ASP A C 1
ATOM 659 O O . ASP A 1 85 ? 17.820 21.617 0.146 1.00 71.00 85 ASP A O 1
ATOM 663 N N . GLY A 1 86 ? 17.386 20.092 -1.440 1.00 64.25 86 GLY A N 1
ATOM 664 C CA . GLY A 1 86 ? 17.283 18.944 -0.542 1.00 64.25 86 GLY A CA 1
ATOM 665 C C . GLY A 1 86 ? 15.912 18.779 0.114 1.00 64.25 86 GLY A C 1
ATOM 666 O O . GLY A 1 86 ? 15.729 17.839 0.888 1.00 64.25 86 GLY A O 1
ATOM 667 N N . THR A 1 87 ? 14.936 19.644 -0.185 1.00 71.31 87 THR A N 1
ATOM 668 C CA . THR A 1 87 ? 13.569 19.475 0.321 1.00 71.31 87 THR A CA 1
ATOM 669 C C . THR A 1 87 ? 12.839 18.361 -0.426 1.00 71.31 87 THR A C 1
ATOM 671 O O . THR A 1 87 ? 13.077 18.110 -1.607 1.00 71.31 87 THR A O 1
ATOM 674 N N . ILE A 1 88 ? 11.945 17.652 0.267 1.00 68.56 88 ILE A N 1
ATOM 675 C CA . ILE A 1 88 ? 11.087 16.655 -0.376 1.00 68.56 88 ILE A CA 1
ATOM 676 C C . ILE A 1 88 ? 9.957 17.406 -1.084 1.00 68.56 88 ILE A C 1
ATOM 678 O O . ILE A 1 88 ? 9.048 17.929 -0.439 1.00 68.56 88 ILE A O 1
ATOM 682 N N . ASP A 1 89 ? 9.993 17.418 -2.410 1.00 66.31 89 ASP A N 1
ATOM 683 C CA . ASP A 1 89 ? 8.927 17.946 -3.251 1.00 66.31 89 ASP A CA 1
ATOM 684 C C . ASP A 1 89 ? 7.823 16.888 -3.370 1.00 66.31 89 ASP A C 1
ATOM 686 O O . ASP A 1 89 ? 7.838 15.998 -4.232 1.00 66.31 89 ASP A O 1
ATOM 690 N N . ARG A 1 90 ? 6.885 16.935 -2.417 1.00 62.00 90 ARG A N 1
ATOM 691 C CA . ARG A 1 90 ? 5.626 16.195 -2.507 1.00 62.00 90 ARG A CA 1
ATOM 692 C C . ARG A 1 90 ? 4.587 17.093 -3.169 1.00 62.00 90 ARG A C 1
ATOM 694 O O . ARG A 1 90 ? 4.334 18.192 -2.675 1.00 62.00 90 ARG A O 1
ATOM 701 N N . PRO A 1 91 ? 3.912 16.619 -4.223 1.00 55.00 91 PRO A N 1
ATOM 702 C CA . PRO A 1 91 ? 2.791 17.356 -4.772 1.00 55.00 91 PRO A CA 1
ATOM 703 C C . PRO A 1 91 ? 1.712 17.603 -3.705 1.00 55.00 91 PRO A C 1
ATOM 705 O O . PRO A 1 91 ? 1.314 16.678 -2.999 1.00 55.00 91 PRO A O 1
ATOM 708 N N . LYS A 1 92 ? 1.217 18.843 -3.605 1.00 47.69 92 LYS A N 1
ATOM 709 C CA . LYS A 1 92 ? 0.242 19.283 -2.582 1.00 47.69 92 LYS A CA 1
ATOM 710 C C . LYS A 1 92 ? -1.108 18.554 -2.616 1.00 47.69 92 LYS A C 1
ATOM 712 O O . LYS A 1 92 ? -1.843 18.601 -1.643 1.00 47.69 92 LYS A O 1
ATOM 717 N N . TYR A 1 93 ? -1.434 17.852 -3.701 1.00 50.56 93 TYR A N 1
ATOM 718 C CA . TYR A 1 93 ? -2.630 17.003 -3.788 1.00 50.56 93 TYR A CA 1
ATOM 719 C C . TYR A 1 93 ? -2.509 15.687 -2.994 1.00 50.56 93 TYR A C 1
ATOM 721 O O . TYR A 1 93 ? -3.370 14.822 -3.114 1.00 50.56 93 TYR A O 1
ATOM 729 N N . LYS A 1 94 ? -1.434 15.506 -2.212 1.00 52.62 94 LYS A N 1
ATOM 730 C CA . LYS A 1 94 ? -1.188 14.302 -1.407 1.00 52.62 94 LYS A CA 1
ATOM 731 C C . LYS A 1 94 ? -1.686 14.374 0.044 1.00 52.62 94 LYS A C 1
ATOM 733 O O . LYS A 1 94 ? -1.547 13.383 0.760 1.00 52.62 94 LYS A O 1
ATOM 738 N N . ASP A 1 95 ? -2.287 15.479 0.481 1.00 47.75 95 ASP A N 1
ATOM 739 C CA . ASP A 1 95 ? -2.956 15.531 1.787 1.00 47.75 95 ASP A CA 1
ATOM 740 C C . ASP A 1 95 ? -4.253 14.701 1.712 1.00 47.75 95 ASP A C 1
ATOM 742 O O . ASP A 1 95 ? -5.228 15.110 1.090 1.00 47.75 95 ASP A O 1
ATOM 746 N N . GLY A 1 96 ? -4.224 13.487 2.276 1.00 56.62 96 GLY A N 1
ATOM 747 C CA . GLY A 1 96 ? -5.286 12.475 2.133 1.00 56.62 96 GLY A CA 1
ATOM 748 C C . GLY A 1 96 ? -5.021 11.402 1.065 1.00 56.62 96 GLY A C 1
ATOM 749 O O . GLY A 1 96 ? -5.880 10.565 0.818 1.00 56.62 96 GLY A O 1
ATOM 750 N N . ALA A 1 97 ? -3.838 11.398 0.440 1.00 67.62 97 ALA A N 1
ATOM 751 C CA . ALA A 1 97 ? -3.466 10.388 -0.547 1.00 67.62 97 ALA A CA 1
ATOM 752 C C . ALA A 1 97 ? -3.154 9.019 0.073 1.00 67.62 97 ALA A C 1
ATOM 754 O O . ALA A 1 97 ? -2.731 8.910 1.229 1.00 67.62 97 ALA A O 1
ATOM 755 N N . LEU A 1 98 ? -3.284 7.976 -0.753 1.00 78.19 98 LEU A N 1
ATOM 756 C CA . LEU A 1 98 ? -2.877 6.620 -0.411 1.00 78.19 98 LEU A CA 1
ATOM 757 C C . LEU A 1 98 ? -1.457 6.581 0.158 1.00 78.19 98 LEU A C 1
ATOM 759 O O . LEU A 1 98 ? -0.496 7.101 -0.409 1.00 78.19 98 LEU A O 1
ATOM 763 N N . GLN A 1 99 ? -1.345 5.910 1.293 1.00 79.12 99 GLN A N 1
ATOM 764 C CA . GLN A 1 99 ? -0.091 5.625 1.981 1.00 79.12 99 GLN A CA 1
ATOM 765 C C . GLN A 1 99 ? 0.425 4.228 1.627 1.00 79.12 99 GLN A C 1
ATOM 767 O O . GLN A 1 99 ? -0.319 3.401 1.104 1.00 79.12 99 GLN A O 1
ATOM 772 N N . GLN A 1 100 ? 1.677 3.938 1.987 1.00 80.69 100 GLN A N 1
ATOM 773 C CA . GLN A 1 100 ? 2.352 2.667 1.696 1.00 80.69 100 GLN A CA 1
ATOM 774 C C . GLN A 1 100 ? 1.510 1.431 2.042 1.00 80.69 100 GLN A C 1
ATOM 776 O O . GLN A 1 100 ? 1.390 0.531 1.216 1.00 80.69 100 GLN A O 1
ATOM 781 N N . PHE A 1 101 ? 0.855 1.416 3.207 1.00 81.38 101 PHE A N 1
ATOM 782 C CA . PHE A 1 101 ? 0.052 0.269 3.639 1.00 81.38 101 PHE A CA 1
ATOM 783 C C . PHE A 1 101 ? -1.133 -0.045 2.710 1.00 81.38 101 PHE A C 1
ATOM 785 O O . PHE A 1 101 ? -1.574 -1.190 2.652 1.00 81.38 101 PHE A O 1
ATOM 792 N N . HIS A 1 102 ? -1.643 0.940 1.962 1.00 86.38 102 HIS A N 1
ATOM 793 C CA . HIS A 1 102 ? -2.689 0.699 0.971 1.00 86.38 102 HIS A CA 1
ATOM 794 C C . HIS A 1 102 ? -2.127 -0.121 -0.193 1.00 86.38 102 HIS A C 1
ATOM 796 O O . HIS A 1 102 ? -2.728 -1.108 -0.607 1.00 86.38 102 HIS A O 1
ATOM 802 N N . LEU A 1 103 ? -0.941 0.240 -0.688 1.00 87.81 103 LEU A N 1
ATOM 803 C CA . LEU A 1 103 ? -0.294 -0.487 -1.779 1.00 87.81 103 LEU A CA 1
ATOM 804 C C . LEU A 1 103 ? 0.149 -1.884 -1.337 1.00 87.81 103 LEU A C 1
ATOM 806 O O . LEU A 1 103 ? -0.009 -2.828 -2.103 1.00 87.81 103 LEU A O 1
ATOM 810 N N . GLU A 1 104 ? 0.628 -2.035 -0.099 1.00 87.44 104 GLU A N 1
ATOM 811 C CA . GLU A 1 104 ? 0.909 -3.353 0.491 1.00 87.44 104 GLU A CA 1
ATOM 812 C C . GLU A 1 104 ? -0.349 -4.227 0.531 1.00 87.44 104 GLU A C 1
ATOM 814 O O . GLU A 1 104 ? -0.294 -5.408 0.193 1.00 87.44 104 GLU A O 1
ATOM 819 N N . PHE A 1 105 ? -1.498 -3.652 0.900 1.00 89.44 105 PHE A N 1
ATOM 820 C CA . PHE A 1 105 ? -2.769 -4.369 0.877 1.00 89.44 105 PHE A CA 1
ATOM 821 C C . PHE A 1 105 ? -3.165 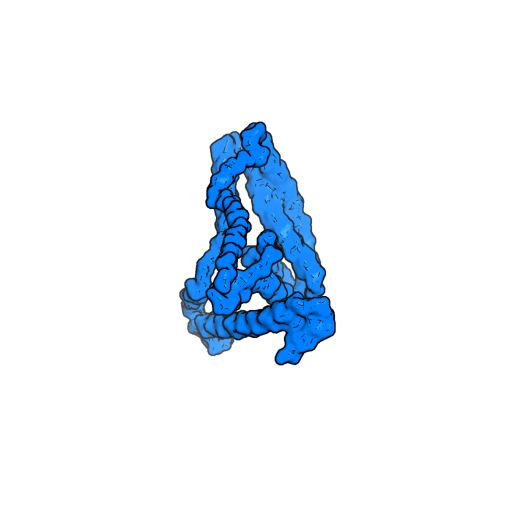-4.775 -0.547 1.00 89.44 105 PHE A C 1
ATOM 823 O O . PHE A 1 105 ? -3.548 -5.922 -0.764 1.00 89.44 105 PHE A O 1
ATOM 830 N N . ALA A 1 106 ? -3.038 -3.877 -1.528 1.00 91.62 106 ALA A N 1
ATOM 831 C CA . ALA A 1 106 ? -3.318 -4.198 -2.927 1.00 91.62 106 ALA A CA 1
ATOM 832 C C . ALA A 1 106 ? -2.393 -5.311 -3.451 1.00 91.62 106 ALA A C 1
ATOM 834 O O . ALA A 1 106 ? -2.864 -6.254 -4.083 1.00 91.62 106 ALA A O 1
ATOM 835 N N . GLN A 1 107 ? -1.095 -5.248 -3.135 1.00 92.56 107 GLN A N 1
ATOM 836 C CA . GLN A 1 107 ? -0.131 -6.299 -3.463 1.00 92.56 107 GLN A CA 1
ATOM 837 C C . GLN A 1 107 ? -0.529 -7.635 -2.827 1.00 92.56 107 GLN A C 1
ATOM 839 O O . GLN A 1 107 ? -0.553 -8.654 -3.512 1.00 92.56 107 GLN A O 1
ATOM 844 N N . ALA A 1 108 ? -0.883 -7.637 -1.540 1.00 92.25 108 ALA A N 1
ATOM 845 C CA . ALA A 1 108 ? -1.358 -8.835 -0.860 1.00 92.25 108 ALA A CA 1
ATOM 846 C C . ALA A 1 108 ? -2.633 -9.386 -1.516 1.00 92.25 108 ALA A C 1
ATOM 848 O O . ALA A 1 108 ? -2.724 -10.588 -1.734 1.00 92.25 108 ALA A O 1
ATOM 849 N N . ALA A 1 109 ? -3.578 -8.522 -1.896 1.00 92.69 109 ALA A N 1
ATOM 850 C CA . ALA A 1 109 ? -4.800 -8.924 -2.583 1.00 92.69 109 ALA A CA 1
ATOM 851 C C . ALA A 1 109 ? -4.504 -9.590 -3.936 1.00 92.69 109 ALA A C 1
ATOM 853 O O . ALA A 1 109 ? -5.045 -10.662 -4.202 1.00 92.69 109 ALA A O 1
ATOM 854 N N . PHE A 1 110 ? -3.598 -9.036 -4.749 1.00 93.94 110 PHE A N 1
ATOM 855 C CA . PHE A 1 110 ? -3.163 -9.682 -5.993 1.00 93.94 110 PHE A CA 1
ATOM 856 C C . PHE A 1 110 ? -2.546 -11.061 -5.758 1.00 93.94 110 PHE A C 1
ATOM 858 O O . PHE A 1 110 ? -2.845 -11.987 -6.502 1.00 93.94 110 PHE A O 1
ATOM 865 N N . LEU A 1 111 ? -1.746 -11.224 -4.700 1.00 93.50 111 LEU A N 1
ATOM 866 C CA . LEU A 1 111 ? -1.128 -12.511 -4.356 1.00 93.50 111 LEU A CA 1
ATOM 867 C C . LEU A 1 111 ? -2.140 -13.592 -3.934 1.00 93.50 111 LEU A C 1
ATOM 869 O O . LEU A 1 111 ? -1.779 -14.764 -3.880 1.00 93.50 111 LEU A O 1
ATOM 873 N N . THR A 1 112 ? -3.393 -13.225 -3.640 1.00 93.50 112 THR A N 1
ATOM 874 C CA . THR A 1 112 ? -4.475 -14.191 -3.368 1.00 93.50 112 THR A CA 1
ATOM 875 C C . THR A 1 112 ? -5.247 -14.629 -4.614 1.00 93.50 112 THR A C 1
ATOM 877 O O . THR A 1 112 ? -6.098 -15.513 -4.522 1.00 93.50 112 THR A O 1
ATOM 880 N N . ILE A 1 113 ? -5.001 -13.997 -5.763 1.00 92.44 113 ILE A N 1
ATOM 881 C CA . ILE A 1 113 ? -5.682 -14.295 -7.024 1.00 92.44 113 ILE A CA 1
ATOM 882 C C . ILE A 1 113 ? -4.850 -15.327 -7.788 1.00 92.44 113 ILE A C 1
ATOM 884 O O . ILE A 1 113 ? -3.630 -15.188 -7.883 1.00 92.44 113 ILE A O 1
ATOM 888 N N . ASP A 1 114 ? -5.502 -16.351 -8.342 1.00 91.69 114 ASP A N 1
ATOM 889 C CA . ASP A 1 114 ? -4.815 -17.291 -9.223 1.00 91.69 114 ASP A CA 1
ATOM 890 C C . ASP A 1 114 ? -4.315 -16.548 -10.476 1.00 91.69 114 ASP A C 1
ATOM 892 O O . ASP A 1 114 ? -5.096 -15.819 -11.098 1.00 91.69 114 ASP A O 1
ATOM 896 N N . PRO A 1 115 ? -3.044 -16.707 -10.883 1.00 88.69 115 PRO A N 1
ATOM 897 C CA . PRO A 1 115 ? -2.529 -16.068 -12.087 1.00 88.69 115 PRO A CA 1
ATOM 898 C C . PRO A 1 115 ? -3.369 -16.311 -13.349 1.00 88.69 115 PRO A C 1
ATOM 900 O O . PRO A 1 115 ? -3.379 -15.446 -14.224 1.00 88.69 115 PRO A O 1
ATOM 903 N N . SER A 1 116 ? -4.091 -17.437 -13.459 1.00 90.31 116 SER A N 1
ATOM 904 C CA . SER A 1 116 ? -4.971 -17.714 -14.604 1.00 90.31 116 SER A CA 1
ATOM 905 C C . SER A 1 116 ? -6.231 -16.849 -14.648 1.00 90.31 116 SER A C 1
ATOM 907 O O . SER A 1 116 ? -6.827 -16.704 -15.714 1.00 90.31 116 SER A O 1
ATOM 909 N N . ASP A 1 117 ? -6.639 -16.283 -13.511 1.00 90.75 117 ASP A N 1
ATOM 910 C CA . ASP A 1 117 ? -7.823 -15.424 -13.401 1.00 90.75 117 ASP A CA 1
ATOM 911 C C . ASP A 1 117 ? -7.515 -13.954 -13.731 1.00 90.75 117 ASP A C 1
ATOM 913 O O . ASP A 1 117 ? -8.433 -13.148 -13.918 1.00 90.75 117 ASP A O 1
ATOM 917 N N . LEU A 1 118 ? -6.231 -13.584 -13.785 1.00 88.25 118 LEU A N 1
ATOM 918 C CA . LEU A 1 118 ? -5.797 -12.220 -14.059 1.00 88.25 118 LEU A CA 1
ATOM 919 C C . LEU A 1 118 ? -5.865 -11.912 -15.552 1.00 88.25 118 LEU A C 1
ATOM 921 O O . LEU A 1 118 ? -5.316 -12.625 -16.394 1.00 88.25 118 LEU A O 1
ATOM 925 N N . GLN A 1 119 ? -6.491 -10.787 -15.887 1.00 82.25 119 GLN A N 1
ATOM 926 C CA . GLN A 1 119 ? -6.481 -10.295 -17.257 1.00 82.25 119 GLN A CA 1
ATOM 927 C C . GLN A 1 119 ? -5.206 -9.480 -17.523 1.00 82.25 119 GLN A C 1
ATOM 929 O O . GLN A 1 119 ? -4.866 -8.605 -16.725 1.00 82.25 119 GLN A O 1
ATOM 934 N N . PRO A 1 120 ? -4.526 -9.677 -18.668 1.00 77.12 120 PRO A N 1
ATOM 935 C CA . PRO A 1 120 ? -3.333 -8.916 -19.044 1.00 77.12 120 PRO A CA 1
ATOM 936 C C . PRO A 1 120 ? -3.701 -7.520 -19.584 1.00 77.12 120 PRO A C 1
ATOM 938 O O . PRO A 1 120 ? -3.184 -7.074 -20.608 1.00 77.12 120 PRO A O 1
ATOM 941 N N . ILE A 1 121 ? -4.657 -6.845 -18.942 1.00 82.44 121 ILE A N 1
ATOM 942 C CA . ILE A 1 121 ? -5.158 -5.538 -19.361 1.00 82.44 121 ILE A CA 1
ATOM 943 C C . ILE A 1 121 ? -4.438 -4.459 -18.558 1.00 82.44 121 ILE A C 1
ATOM 945 O O . ILE A 1 121 ? -4.451 -4.447 -17.325 1.00 82.44 121 ILE A O 1
ATOM 949 N N . PHE A 1 122 ? -3.827 -3.521 -19.277 1.00 84.56 122 PHE A N 1
ATOM 950 C CA . PHE A 1 122 ? -3.276 -2.316 -18.676 1.00 84.56 122 PHE A CA 1
ATOM 951 C C . PHE A 1 122 ? -4.417 -1.406 -18.222 1.00 84.56 122 PHE A C 1
ATOM 953 O O . PHE A 1 122 ? -5.238 -0.976 -19.033 1.00 84.56 122 PHE A O 1
ATOM 960 N N . ALA A 1 123 ? -4.461 -1.127 -16.920 1.00 83.38 123 ALA A N 1
ATOM 961 C CA . ALA A 1 123 ? -5.463 -0.263 -16.312 1.00 83.38 123 ALA A CA 1
ATOM 962 C C . ALA A 1 123 ? -5.425 1.146 -16.934 1.00 83.38 123 ALA A C 1
ATOM 964 O O . ALA A 1 123 ? -4.362 1.763 -17.033 1.00 83.38 123 ALA A O 1
ATOM 965 N N . HIS A 1 124 ? -6.578 1.688 -17.324 1.00 87.12 124 HIS A N 1
ATOM 966 C CA . HIS A 1 124 ? -6.676 3.090 -17.720 1.00 87.12 124 HIS A CA 1
ATOM 967 C C . HIS A 1 124 ? -6.471 3.985 -16.477 1.00 87.12 124 HIS A C 1
ATOM 969 O O . HIS A 1 124 ? -6.807 3.566 -15.368 1.00 87.12 124 HIS A O 1
ATOM 975 N N . PRO A 1 125 ? -6.007 5.246 -16.604 1.00 85.00 125 PRO A N 1
ATOM 976 C CA . PRO A 1 125 ? -5.891 6.161 -15.461 1.00 85.00 125 PRO A CA 1
ATOM 977 C C . PRO A 1 125 ? -7.154 6.276 -14.596 1.00 85.00 125 PRO A C 1
ATOM 979 O O . PRO A 1 125 ? -7.068 6.459 -13.386 1.00 85.00 125 PRO A O 1
ATOM 982 N N . LYS A 1 126 ? -8.330 6.123 -15.216 1.00 88.31 126 LYS A N 1
ATOM 983 C CA . LYS A 1 126 ? -9.609 6.070 -14.501 1.00 88.31 126 LYS A CA 1
ATOM 984 C C . LYS A 1 126 ? -9.721 4.827 -13.612 1.00 88.31 126 LYS A C 1
ATOM 986 O O . LYS A 1 126 ? -10.112 4.961 -12.464 1.00 88.31 126 LYS A O 1
ATOM 991 N N . ASP A 1 127 ? -9.335 3.655 -14.110 1.00 88.44 127 ASP A N 1
ATOM 992 C CA . ASP A 1 127 ? -9.356 2.417 -13.326 1.00 88.44 127 ASP A CA 1
ATOM 993 C C . ASP A 1 127 ? -8.405 2.518 -12.126 1.00 88.44 127 ASP A C 1
ATOM 995 O O . ASP A 1 127 ? -8.748 2.099 -11.025 1.00 88.44 127 ASP A O 1
ATOM 999 N N . ILE A 1 128 ? -7.231 3.135 -12.316 1.00 87.94 128 ILE A N 1
ATOM 1000 C CA . ILE A 1 128 ? -6.266 3.378 -11.233 1.00 87.94 128 ILE A CA 1
ATOM 1001 C C . ILE A 1 128 ? -6.890 4.252 -10.138 1.00 87.94 128 ILE A C 1
ATOM 1003 O O . ILE A 1 128 ? -6.765 3.926 -8.957 1.00 87.94 128 ILE A O 1
ATOM 1007 N N . GLN A 1 129 ? -7.576 5.333 -10.518 1.00 88.19 129 GLN A N 1
ATOM 1008 C CA . GLN A 1 129 ? -8.266 6.213 -9.575 1.00 88.19 129 GLN A CA 1
ATOM 1009 C C . GLN A 1 129 ? -9.415 5.485 -8.864 1.00 88.19 129 GLN A C 1
ATOM 1011 O O . GLN A 1 129 ? -9.457 5.482 -7.637 1.00 88.19 129 GLN A O 1
ATOM 1016 N N . ASP A 1 130 ? -10.284 4.798 -9.610 1.00 91.38 130 ASP A N 1
ATOM 1017 C CA . ASP A 1 130 ? -11.436 4.086 -9.049 1.00 91.38 130 ASP A CA 1
ATOM 1018 C C . ASP A 1 130 ? -10.978 3.005 -8.044 1.00 91.38 130 ASP A C 1
ATOM 1020 O O . ASP A 1 130 ? -11.563 2.858 -6.968 1.00 91.38 130 ASP A O 1
ATOM 1024 N N . ILE A 1 131 ? -9.905 2.262 -8.354 1.00 91.19 131 ILE A N 1
ATOM 1025 C CA . ILE A 1 131 ? -9.316 1.279 -7.428 1.00 91.19 131 ILE A CA 1
ATOM 1026 C C . ILE A 1 131 ? -8.708 1.981 -6.211 1.00 91.19 131 ILE A C 1
ATOM 1028 O O . ILE A 1 131 ? -8.864 1.494 -5.094 1.00 91.19 131 ILE A O 1
ATOM 1032 N N . SER A 1 132 ? -8.028 3.111 -6.405 1.00 89.25 132 SER A N 1
ATOM 1033 C CA . SER A 1 132 ? -7.420 3.882 -5.313 1.00 89.25 132 SER A CA 1
ATOM 1034 C C . SER A 1 132 ? -8.458 4.388 -4.312 1.00 89.25 132 SER A C 1
ATOM 1036 O O . SER A 1 132 ? -8.267 4.270 -3.098 1.00 89.25 132 SER A O 1
ATOM 1038 N N . ASP A 1 133 ? -9.579 4.897 -4.813 1.00 90.75 133 ASP A N 1
ATOM 1039 C CA . ASP A 1 133 ? -10.686 5.374 -3.988 1.00 90.75 133 ASP A CA 1
ATOM 1040 C C . ASP A 1 133 ? -11.343 4.206 -3.249 1.00 90.75 133 ASP A C 1
ATOM 1042 O O . ASP A 1 133 ? -11.523 4.262 -2.031 1.00 90.75 133 ASP A O 1
ATOM 1046 N N . LYS A 1 134 ? -11.592 3.092 -3.953 1.00 93.25 134 LYS A N 1
ATOM 1047 C CA . LYS A 1 134 ? -12.155 1.878 -3.347 1.00 93.25 134 LYS A CA 1
ATOM 1048 C C . LYS A 1 134 ? -11.244 1.279 -2.273 1.00 93.25 134 LYS A C 1
ATOM 1050 O O . LYS A 1 134 ? -11.725 0.760 -1.270 1.00 93.25 134 LYS A O 1
ATOM 1055 N N . LEU A 1 135 ? -9.933 1.341 -2.476 1.00 91.50 135 LEU A N 1
ATOM 1056 C CA . LEU A 1 135 ? -8.930 0.871 -1.527 1.00 91.50 135 LEU A CA 1
ATOM 1057 C C . LEU A 1 135 ? -8.895 1.738 -0.261 1.00 91.50 135 LEU A C 1
ATOM 1059 O O . LEU A 1 135 ? -8.779 1.194 0.836 1.00 91.50 135 LEU A O 1
ATOM 1063 N N . SER A 1 136 ? -9.030 3.060 -0.409 1.00 89.38 136 SER A N 1
ATOM 1064 C CA . SER A 1 136 ? -9.184 3.986 0.723 1.00 89.38 136 SER A CA 1
ATOM 1065 C C . SER A 1 136 ? -10.458 3.674 1.507 1.00 89.38 136 SER A C 1
ATOM 1067 O O . SER A 1 136 ? -10.390 3.429 2.708 1.00 89.38 136 SER A O 1
ATOM 1069 N N . GLU A 1 137 ? -11.594 3.571 0.811 1.00 91.88 137 GLU A N 1
ATOM 1070 C CA . GLU A 1 137 ? -12.902 3.263 1.400 1.00 91.88 137 GLU A CA 1
ATOM 1071 C C . GLU A 1 137 ? -12.891 1.927 2.156 1.00 91.88 137 GLU A C 1
ATOM 1073 O O . GLU A 1 137 ? -13.333 1.856 3.299 1.00 91.88 137 GLU A O 1
ATOM 1078 N N . LEU A 1 138 ? -12.327 0.871 1.559 1.00 92.81 138 LEU A N 1
ATOM 1079 C CA . LEU A 1 138 ? -12.207 -0.438 2.203 1.00 92.81 138 LEU A CA 1
ATOM 1080 C C . LEU A 1 138 ? -11.368 -0.373 3.482 1.00 92.81 138 LEU A C 1
ATOM 1082 O O . LEU A 1 138 ? -11.726 -0.981 4.493 1.00 92.81 138 LEU A O 1
ATOM 1086 N N . LEU A 1 139 ? -10.227 0.315 3.434 1.00 88.56 139 LEU A N 1
ATOM 1087 C CA . LEU A 1 139 ? -9.329 0.392 4.579 1.00 88.56 139 LEU A CA 1
ATOM 1088 C C . LEU A 1 139 ? -9.889 1.297 5.675 1.00 88.56 139 LEU A C 1
ATOM 1090 O O . LEU A 1 139 ? -9.672 0.997 6.845 1.00 88.56 139 LEU A O 1
ATOM 1094 N N . ASP A 1 140 ? -10.642 2.338 5.337 1.00 87.38 140 ASP A N 1
ATOM 1095 C CA . ASP A 1 140 ? -11.369 3.148 6.313 1.00 87.38 140 ASP A CA 1
ATOM 1096 C C . ASP A 1 140 ? -12.524 2.364 6.940 1.00 87.38 140 ASP A C 1
ATOM 1098 O O . ASP A 1 140 ? -12.586 2.277 8.166 1.00 87.38 140 ASP A O 1
ATOM 1102 N N . ALA A 1 141 ? -13.323 1.645 6.148 1.00 91.81 141 ALA A N 1
ATOM 1103 C CA . ALA A 1 141 ? -14.346 0.739 6.671 1.00 91.81 141 ALA A CA 1
ATOM 1104 C C . ALA A 1 141 ? -13.742 -0.352 7.573 1.00 91.81 141 ALA A C 1
ATOM 1106 O O . ALA A 1 141 ? -14.309 -0.705 8.606 1.00 91.81 141 ALA A O 1
ATOM 1107 N N . TYR A 1 142 ? -12.553 -0.868 7.247 1.00 89.69 142 TYR A N 1
ATOM 1108 C CA . TYR A 1 142 ? -11.858 -1.830 8.104 1.00 89.69 142 TYR A CA 1
ATOM 1109 C C . TYR A 1 142 ? -11.462 -1.217 9.448 1.00 89.69 142 TYR A C 1
ATOM 1111 O O . TYR A 1 142 ? -11.686 -1.835 10.491 1.00 89.69 142 TYR A O 1
ATOM 1119 N N . LYS A 1 143 ? -10.905 -0.003 9.441 1.00 85.94 143 LYS A N 1
ATOM 1120 C CA . LYS A 1 143 ? -10.569 0.741 10.662 1.00 85.94 143 LYS A CA 1
ATOM 1121 C C . LYS A 1 143 ? -11.820 1.010 11.498 1.00 85.94 143 LYS A C 1
ATOM 1123 O O . LYS A 1 143 ? -11.802 0.785 12.704 1.00 85.94 143 LYS A O 1
ATOM 1128 N N . GLU A 1 144 ? -12.899 1.443 10.858 1.00 88.69 144 GLU A N 1
ATOM 1129 C CA . GLU A 1 144 ? -14.163 1.764 11.514 1.00 88.69 144 GLU A CA 1
ATOM 1130 C C . GLU A 1 144 ? -14.852 0.523 12.081 1.00 88.69 144 GLU A C 1
ATOM 1132 O O . GLU A 1 144 ? -15.329 0.560 13.212 1.00 88.69 144 GLU A O 1
ATOM 1137 N N . SER A 1 145 ? -14.820 -0.606 11.366 1.00 90.69 145 SER A N 1
ATOM 1138 C CA . SER A 1 145 ? -15.436 -1.869 11.801 1.00 90.69 145 SER A CA 1
ATOM 1139 C C . SER A 1 145 ? -14.954 -2.341 13.172 1.00 90.69 145 SER A C 1
ATOM 1141 O O . SER A 1 145 ? -15.697 -2.971 13.923 1.00 90.69 145 SER A O 1
ATOM 1143 N N . ARG A 1 146 ? -13.719 -1.986 13.545 1.00 86.62 146 ARG A N 1
ATOM 1144 C CA . ARG A 1 146 ? -13.131 -2.304 14.852 1.00 86.62 146 ARG A CA 1
ATOM 1145 C C . ARG A 1 146 ? -13.873 -1.637 16.006 1.00 86.62 146 ARG A C 1
ATOM 1147 O O . ARG A 1 146 ? -13.867 -2.162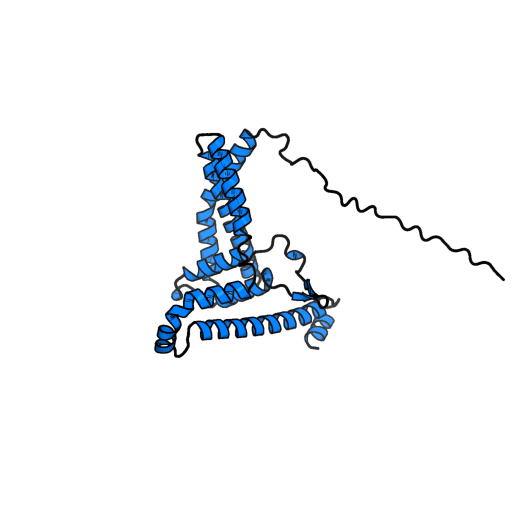 17.117 1.00 86.62 146 ARG A O 1
ATOM 1154 N N . PHE A 1 147 ? -14.557 -0.525 15.748 1.00 86.38 147 PHE A N 1
ATOM 1155 C CA . PHE A 1 147 ? -15.384 0.144 16.741 1.00 86.38 147 PHE A CA 1
ATOM 1156 C C . PHE A 1 147 ? -16.718 -0.560 17.008 1.00 86.38 147 PHE A C 1
ATOM 1158 O O . PHE A 1 147 ? -17.352 -0.233 18.008 1.00 86.38 147 PHE A O 1
ATOM 1165 N N . ALA A 1 148 ? -17.118 -1.571 16.222 1.00 86.56 148 ALA A N 1
ATOM 1166 C CA . ALA A 1 148 ? -18.282 -2.400 16.555 1.00 86.56 148 ALA A CA 1
ATOM 1167 C C . ALA A 1 148 ? -18.138 -3.026 17.957 1.00 86.56 148 ALA A C 1
ATOM 1169 O O . ALA A 1 148 ? -19.085 -3.039 18.740 1.00 86.56 148 ALA A O 1
ATOM 1170 N N . MET A 1 149 ? -16.909 -3.407 18.330 1.00 82.69 149 MET A N 1
ATOM 1171 C CA . MET A 1 149 ? -16.583 -3.964 19.648 1.00 82.69 149 MET A CA 1
ATOM 1172 C C . MET A 1 149 ? -16.807 -2.972 20.803 1.00 82.69 149 MET A C 1
ATOM 1174 O O . MET A 1 149 ? -16.994 -3.386 21.944 1.00 82.69 149 MET A O 1
ATOM 1178 N N . VAL A 1 150 ? -16.817 -1.659 20.533 1.00 81.50 150 VAL A N 1
ATOM 1179 C CA . VAL A 1 150 ? -17.158 -0.640 21.543 1.00 81.50 150 VAL A CA 1
ATOM 1180 C C . VAL A 1 150 ? -18.637 -0.740 21.927 1.00 81.50 150 VAL A C 1
ATOM 1182 O O . VAL A 1 150 ? -18.976 -0.515 23.086 1.00 81.50 150 VAL A O 1
ATOM 1185 N N . GLY A 1 151 ? -19.510 -1.111 20.985 1.00 72.69 151 GLY A N 1
ATOM 1186 C CA . GLY A 1 151 ? -20.929 -1.352 21.256 1.00 72.69 151 GLY A CA 1
ATOM 1187 C C . GLY A 1 151 ? -21.198 -2.651 22.025 1.00 72.69 151 GLY A C 1
ATOM 1188 O O . GLY A 1 151 ? -22.199 -2.741 22.729 1.00 72.69 151 GLY A O 1
ATOM 1189 N N . GLU A 1 152 ? -20.302 -3.635 21.925 1.00 78.19 152 GLU A N 1
ATOM 1190 C CA . GLU A 1 152 ? -20.449 -4.966 22.540 1.00 78.19 152 GLU A CA 1
ATOM 1191 C C . GLU A 1 152 ? -19.855 -5.072 23.956 1.00 78.19 152 GLU A C 1
ATOM 1193 O O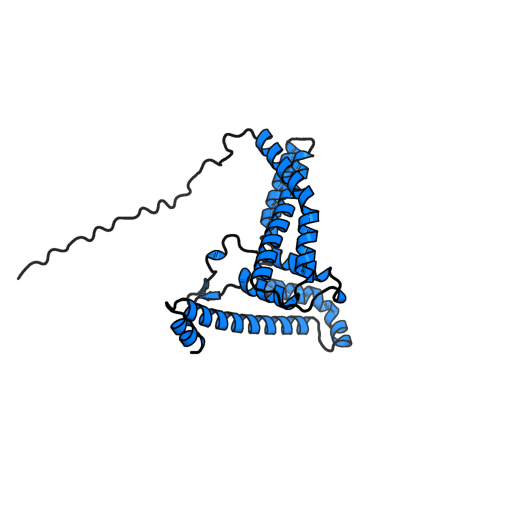 . GLU A 1 152 ? -20.133 -6.027 24.681 1.00 78.19 152 GLU A O 1
ATOM 1198 N N . ALA A 1 153 ? -19.034 -4.104 24.363 1.00 82.00 153 ALA A N 1
ATOM 1199 C CA . ALA A 1 153 ? -18.345 -4.124 25.648 1.00 82.00 153 ALA A CA 1
ATOM 1200 C C . ALA A 1 153 ? -19.304 -3.988 26.844 1.00 82.00 153 ALA A C 1
ATOM 1202 O O . ALA A 1 153 ? -20.220 -3.159 26.853 1.00 82.00 153 ALA A O 1
ATOM 1203 N N . GLN A 1 154 ? -19.046 -4.778 27.890 1.00 80.44 154 GLN A N 1
ATOM 1204 C CA . GLN A 1 154 ? -19.948 -4.953 29.034 1.00 80.44 154 GLN A CA 1
ATOM 1205 C C . GLN A 1 154 ? -19.765 -3.886 30.120 1.00 80.44 154 GLN A C 1
ATOM 1207 O O . GLN A 1 154 ? -20.632 -3.712 30.977 1.00 80.44 154 GLN A O 1
ATOM 1212 N N . SER A 1 155 ? -18.645 -3.158 30.093 1.00 83.50 155 SER A N 1
ATOM 1213 C CA . SER A 1 155 ? -18.324 -2.096 31.053 1.00 83.50 155 SER A CA 1
ATOM 1214 C C . SER A 1 155 ? -17.782 -0.840 30.372 1.00 83.50 155 SER A C 1
ATOM 1216 O O . SER A 1 155 ? -17.262 -0.881 29.255 1.00 83.50 155 SER A O 1
ATOM 1218 N N . LYS A 1 156 ? -17.867 0.305 31.062 1.00 79.69 156 LYS A N 1
ATOM 1219 C CA . LYS A 1 156 ? -17.315 1.573 30.555 1.00 79.69 156 LYS A CA 1
ATOM 1220 C C . LYS A 1 156 ? -15.795 1.500 30.436 1.00 79.69 156 LYS A C 1
ATOM 1222 O O . LYS A 1 156 ? -15.227 2.035 29.489 1.00 79.69 156 LYS A O 1
ATOM 1227 N N . GLU A 1 157 ? -15.143 0.836 31.380 1.00 84.94 157 GLU A N 1
ATOM 1228 C CA . GLU A 1 157 ? -13.698 0.631 31.423 1.00 84.94 157 GLU A CA 1
ATOM 1229 C C . GLU A 1 157 ? -13.220 -0.175 30.208 1.00 84.94 157 GLU A C 1
ATOM 1231 O O . GLU A 1 157 ? -12.248 0.206 29.554 1.00 84.94 157 GLU A O 1
ATOM 1236 N N . GLU A 1 158 ? -13.946 -1.235 29.853 1.00 82.75 158 GLU A N 1
ATOM 1237 C CA . GLU A 1 158 ? -13.672 -2.059 28.674 1.00 82.75 158 GLU A CA 1
ATOM 1238 C C . GLU A 1 158 ? -13.864 -1.273 27.369 1.00 82.75 158 GLU A C 1
ATOM 1240 O O . GLU A 1 158 ? -12.992 -1.297 26.500 1.00 82.75 158 GLU A O 1
ATOM 1245 N N . GLN A 1 159 ? -14.935 -0.480 27.268 1.00 76.12 159 GLN A N 1
ATOM 1246 C CA . GLN A 1 159 ? -15.157 0.421 26.130 1.00 76.12 159 GLN A CA 1
ATOM 1247 C C . GLN A 1 159 ? -14.000 1.411 25.942 1.00 76.12 159 GLN A C 1
ATOM 1249 O O . GLN A 1 159 ? -13.533 1.627 24.820 1.00 76.12 159 GLN A O 1
ATOM 1254 N N . TYR A 1 160 ? -13.517 2.010 27.035 1.00 81.06 160 TYR A N 1
ATOM 1255 C CA . TYR A 1 160 ? -12.377 2.928 27.005 1.00 81.06 160 TYR A CA 1
ATOM 1256 C C . TYR A 1 160 ? -11.091 2.239 26.556 1.00 81.06 160 TYR A C 1
ATOM 1258 O O . TYR A 1 160 ? -10.342 2.804 25.755 1.00 81.06 160 TYR A O 1
ATOM 1266 N N . LEU A 1 161 ? -10.839 1.030 27.057 1.00 85.94 161 LEU A N 1
ATOM 1267 C CA . LEU A 1 161 ? -9.662 0.254 26.693 1.00 85.94 161 LEU A CA 1
ATOM 1268 C C . LEU A 1 161 ? -9.663 -0.086 25.198 1.00 85.94 161 LEU A C 1
ATOM 1270 O O . LEU A 1 161 ? -8.654 0.150 24.533 1.00 85.94 161 LEU A O 1
ATOM 1274 N N . ILE A 1 162 ? -10.791 -0.563 24.661 1.00 84.06 162 ILE A N 1
ATOM 1275 C CA . ILE A 1 162 ? -10.945 -0.885 23.233 1.00 84.06 162 ILE A CA 1
ATOM 1276 C C . ILE A 1 162 ? -10.724 0.366 22.379 1.00 84.06 162 ILE A C 1
ATOM 1278 O O . ILE A 1 162 ? -9.898 0.354 21.467 1.00 84.06 162 ILE A O 1
ATOM 1282 N N . ALA A 1 163 ? -11.386 1.480 22.709 1.00 79.19 163 ALA A N 1
ATOM 1283 C CA . ALA A 1 163 ? -11.239 2.726 21.958 1.00 79.19 163 ALA A CA 1
ATOM 1284 C C . ALA A 1 163 ? -9.786 3.242 21.952 1.00 79.19 163 ALA A C 1
ATOM 1286 O O . ALA A 1 163 ? -9.298 3.726 20.927 1.00 79.19 163 ALA A O 1
ATOM 1287 N N . LEU A 1 164 ? -9.075 3.121 23.079 1.00 83.12 164 LEU A N 1
ATOM 1288 C CA . LEU A 1 164 ? -7.666 3.501 23.178 1.00 83.12 164 LEU A CA 1
ATOM 1289 C C . LEU A 1 164 ? -6.765 2.577 22.349 1.00 83.12 164 LEU A C 1
ATOM 1291 O O . LEU A 1 164 ? -5.902 3.065 21.619 1.00 83.12 164 LEU A O 1
ATOM 1295 N N . GLN A 1 165 ? -6.963 1.261 22.445 1.00 86.38 165 GLN A N 1
ATOM 1296 C CA . GLN A 1 165 ? -6.188 0.273 21.692 1.00 86.38 165 GLN A CA 1
ATOM 1297 C C . GLN A 1 165 ? -6.354 0.459 20.186 1.00 86.38 165 GLN A C 1
ATOM 1299 O O . GLN A 1 165 ? -5.356 0.483 19.464 1.00 86.38 165 GLN A O 1
ATOM 1304 N N . GLU A 1 166 ? -7.585 0.659 19.718 1.00 82.62 166 GLU A N 1
ATOM 1305 C CA . GLU A 1 166 ? -7.841 0.912 18.304 1.00 82.62 166 GLU A CA 1
ATOM 1306 C C . GLU A 1 166 ? -7.226 2.237 17.867 1.00 82.62 166 GLU A C 1
ATOM 1308 O O . GLU A 1 166 ? -6.521 2.274 16.865 1.00 82.62 166 GLU A O 1
ATOM 1313 N N . ARG A 1 167 ? -7.326 3.305 18.666 1.00 77.19 167 ARG A N 1
ATOM 1314 C CA . ARG A 1 167 ? -6.633 4.564 18.356 1.00 77.19 167 ARG A CA 1
ATOM 1315 C C . ARG A 1 167 ? -5.117 4.380 18.200 1.00 77.19 167 ARG A C 1
ATOM 1317 O O . ARG A 1 167 ? -4.534 4.908 17.252 1.00 77.19 167 ARG A O 1
ATOM 1324 N N . VAL A 1 168 ? -4.472 3.620 19.087 1.00 80.25 168 VAL A N 1
ATOM 1325 C CA . VAL A 1 168 ? -3.033 3.307 18.984 1.00 80.25 168 VAL A CA 1
ATOM 1326 C C . VAL A 1 168 ? -2.738 2.465 17.738 1.00 80.25 168 VAL A C 1
ATOM 1328 O O . VAL A 1 168 ? -1.778 2.749 17.017 1.00 80.25 168 VAL A O 1
ATOM 1331 N N . ARG A 1 169 ? -3.571 1.463 17.431 1.00 79.75 169 ARG A N 1
ATOM 1332 C CA . ARG A 1 169 ? -3.443 0.648 16.211 1.00 79.75 169 ARG A CA 1
ATOM 1333 C C . ARG A 1 169 ? -3.562 1.495 14.951 1.00 79.75 169 ARG A C 1
ATOM 1335 O O . ARG A 1 169 ? -2.728 1.363 14.066 1.00 79.75 169 ARG A O 1
ATOM 1342 N N . LEU A 1 170 ? -4.528 2.408 14.884 1.00 72.62 170 LEU A N 1
ATOM 1343 C CA . LEU A 1 170 ? -4.710 3.316 13.749 1.00 72.62 170 LEU A CA 1
ATOM 1344 C C . LEU A 1 170 ? -3.490 4.213 13.536 1.00 72.62 170 LEU A C 1
ATOM 1346 O O . LEU A 1 170 ? -3.018 4.360 12.409 1.00 72.62 170 LEU A O 1
ATOM 1350 N N . HIS A 1 171 ? -2.925 4.748 14.620 1.00 67.00 171 HIS A N 1
ATOM 1351 C CA . HIS A 1 171 ? -1.702 5.543 14.545 1.00 67.00 171 HIS A CA 1
ATOM 1352 C C . HIS A 1 171 ? -0.471 4.723 14.134 1.00 67.00 171 HIS A C 1
ATOM 1354 O O . HIS A 1 171 ? 0.428 5.267 13.504 1.00 67.00 171 HIS A O 1
ATOM 1360 N N . THR A 1 172 ? -0.423 3.426 14.439 1.00 68.44 172 THR A N 1
ATOM 1361 C CA . THR A 1 172 ? 0.721 2.551 14.114 1.00 68.44 172 THR A CA 1
ATOM 1362 C C . THR A 1 172 ? 0.574 1.802 12.786 1.00 68.44 172 THR A C 1
ATOM 1364 O O . THR A 1 172 ? 1.581 1.425 12.193 1.00 68.44 172 THR A O 1
ATOM 1367 N N . LEU A 1 173 ? -0.646 1.675 12.252 1.00 64.56 173 LEU A N 1
ATOM 1368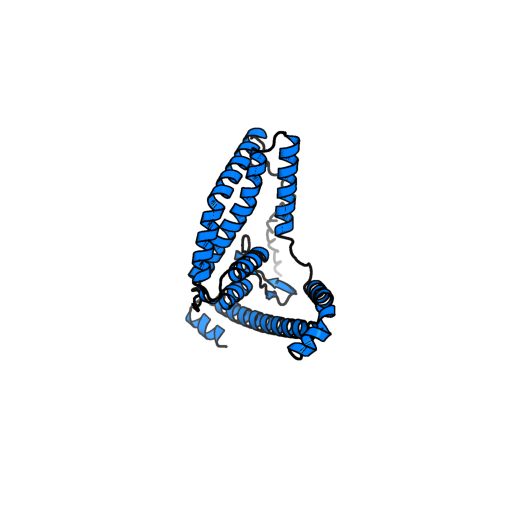 C CA . LEU A 1 173 ? -0.931 1.201 10.890 1.00 64.56 173 LEU A CA 1
ATOM 1369 C C . LEU A 1 173 ? -0.258 2.087 9.830 1.00 64.56 173 LEU A C 1
ATOM 1371 O O . LEU A 1 173 ? 0.300 1.571 8.865 1.00 64.56 173 LEU A O 1
ATOM 1375 N N . ALA A 1 174 ? -0.262 3.408 10.040 1.00 52.81 174 ALA A N 1
ATOM 1376 C CA . ALA A 1 174 ? 0.399 4.383 9.167 1.00 52.81 174 ALA A CA 1
ATOM 1377 C C . ALA A 1 174 ? 1.918 4.493 9.412 1.00 52.81 174 ALA A C 1
ATOM 1379 O O . ALA A 1 174 ? 2.671 4.862 8.514 1.00 52.81 174 ALA A O 1
ATOM 1380 N N . VAL A 1 175 ? 2.388 4.138 10.614 1.00 52.44 175 VAL A N 1
ATOM 1381 C CA . VAL A 1 175 ? 3.810 4.168 11.009 1.00 52.44 175 VAL A CA 1
ATOM 1382 C C . VAL A 1 175 ? 4.450 2.791 10.780 1.00 52.44 175 VAL A C 1
ATOM 1384 O O . VAL A 1 175 ? 5.255 2.306 11.567 1.00 52.44 175 VAL A O 1
ATOM 1387 N N . ARG A 1 176 ? 4.137 2.152 9.647 1.00 54.81 176 ARG A N 1
ATOM 1388 C CA . ARG A 1 176 ? 4.959 1.070 9.077 1.00 54.81 176 ARG A CA 1
ATOM 1389 C C . ARG A 1 176 ? 6.050 1.624 8.171 1.00 54.81 176 ARG A C 1
ATOM 1391 O O . ARG A 1 176 ? 6.383 1.052 7.140 1.00 54.81 176 ARG A O 1
ATOM 1398 N N . ASN A 1 177 ? 6.641 2.747 8.559 1.00 49.66 177 ASN A N 1
ATOM 1399 C CA . ASN A 1 177 ? 7.933 3.079 8.001 1.00 49.66 177 ASN A CA 1
ATOM 1400 C C . ASN A 1 177 ? 8.914 2.146 8.717 1.00 49.66 177 ASN A C 1
ATOM 1402 O O . ASN A 1 177 ? 9.219 2.361 9.891 1.00 49.66 177 ASN A O 1
ATOM 1406 N N . TRP A 1 178 ? 9.364 1.076 8.057 1.00 54.00 178 TRP A N 1
ATOM 1407 C CA . TRP A 1 178 ? 10.641 0.463 8.422 1.00 54.00 178 TRP A CA 1
ATOM 1408 C C . TRP A 1 178 ? 11.650 1.593 8.248 1.00 54.00 178 TRP A C 1
ATOM 1410 O O . TRP A 1 178 ? 12.038 1.878 7.124 1.00 54.00 178 TRP A O 1
ATOM 1420 N N . GLY A 1 179 ? 11.903 2.339 9.331 1.00 53.91 179 GLY A N 1
ATOM 1421 C CA . GLY A 1 179 ? 12.051 3.803 9.309 1.00 53.91 179 GLY A CA 1
ATOM 1422 C C . GLY A 1 179 ? 13.126 4.378 8.399 1.00 53.91 179 GLY A C 1
ATOM 1423 O O . GLY A 1 179 ? 13.138 5.584 8.186 1.00 53.91 179 GLY A O 1
ATOM 1424 N N . TYR A 1 180 ? 13.993 3.535 7.848 1.00 67.00 180 TYR A N 1
ATOM 1425 C CA . TYR A 1 180 ? 14.961 3.875 6.829 1.00 67.00 180 TYR A CA 1
ATOM 1426 C C . TYR A 1 180 ? 15.178 2.658 5.914 1.00 67.00 180 TYR A C 1
ATOM 1428 O O . TYR A 1 180 ? 15.221 1.514 6.374 1.00 67.00 180 TYR A O 1
ATOM 1436 N N . TYR A 1 181 ? 15.357 2.926 4.620 1.00 78.25 181 TYR A N 1
ATOM 1437 C CA . TYR A 1 181 ? 15.581 1.925 3.572 1.00 78.25 181 TYR A CA 1
ATOM 1438 C C . TYR A 1 181 ? 16.740 0.962 3.891 1.00 78.25 181 TYR A C 1
ATOM 1440 O O . TYR A 1 181 ? 16.602 -0.255 3.782 1.00 78.25 181 TYR A O 1
ATOM 1448 N N . GLU A 1 182 ? 17.867 1.498 4.365 1.00 83.56 182 GLU A N 1
ATOM 1449 C CA . GLU A 1 182 ? 19.076 0.715 4.650 1.00 83.56 182 GLU A CA 1
ATOM 1450 C C . GLU A 1 182 ? 18.887 -0.311 5.792 1.00 83.56 182 GLU A C 1
ATOM 1452 O O . GLU A 1 182 ? 19.204 -1.487 5.602 1.00 83.56 182 GLU A O 1
ATOM 1457 N N . PRO A 1 183 ? 18.312 0.045 6.961 1.00 85.75 183 PRO A N 1
ATOM 1458 C CA . PRO A 1 183 ? 17.888 -0.937 7.957 1.00 85.75 183 PRO A CA 1
ATOM 1459 C C . PRO A 1 183 ? 16.984 -2.044 7.412 1.00 85.75 183 PRO A C 1
ATOM 1461 O O . PRO A 1 183 ? 17.186 -3.203 7.772 1.00 85.75 183 PRO A O 1
ATOM 1464 N N . ALA A 1 184 ? 16.027 -1.723 6.535 1.00 83.44 184 ALA A N 1
ATOM 1465 C CA . ALA A 1 184 ? 15.160 -2.736 5.939 1.00 83.44 184 ALA A CA 1
ATOM 1466 C C . ALA A 1 184 ? 15.966 -3.730 5.083 1.00 83.44 184 ALA A C 1
ATOM 1468 O O . ALA A 1 184 ? 15.821 -4.942 5.254 1.00 83.44 184 ALA A O 1
ATOM 1469 N N . LEU A 1 185 ? 16.884 -3.241 4.242 1.00 88.31 185 LEU A N 1
ATOM 1470 C CA . LEU A 1 185 ? 17.794 -4.099 3.474 1.00 88.31 185 LEU A CA 1
ATOM 1471 C C . LEU A 1 185 ? 18.672 -4.975 4.372 1.00 88.31 185 LEU A C 1
ATOM 1473 O O . LEU A 1 185 ? 18.866 -6.156 4.084 1.00 88.31 185 LEU A O 1
ATOM 1477 N N . ASN A 1 186 ? 19.193 -4.424 5.468 1.00 89.38 186 ASN A N 1
ATOM 1478 C CA . ASN A 1 186 ? 20.027 -5.179 6.404 1.00 89.38 186 ASN A CA 1
ATOM 1479 C C . ASN A 1 186 ? 19.246 -6.301 7.089 1.00 89.38 186 ASN A C 1
ATOM 1481 O O . ASN A 1 186 ? 19.759 -7.413 7.219 1.00 89.38 186 ASN A O 1
ATOM 1485 N N . ILE A 1 187 ? 17.995 -6.039 7.470 1.00 89.06 187 ILE A N 1
ATOM 1486 C CA . ILE A 1 187 ? 17.115 -7.058 8.045 1.00 89.06 187 ILE A CA 1
ATOM 1487 C C . ILE A 1 187 ? 16.816 -8.141 7.009 1.00 89.06 187 ILE A C 1
ATOM 1489 O O . ILE A 1 187 ? 16.971 -9.317 7.323 1.00 89.06 187 ILE A O 1
ATOM 1493 N N . LEU A 1 188 ? 16.480 -7.774 5.767 1.00 89.94 188 LEU A N 1
ATOM 1494 C CA . LEU A 1 188 ? 16.260 -8.745 4.690 1.00 89.94 188 LEU A CA 1
ATOM 1495 C C . LEU A 1 188 ? 17.495 -9.631 4.473 1.00 89.94 188 LEU A C 1
ATOM 1497 O O . LEU A 1 188 ? 17.386 -10.855 4.475 1.00 89.94 188 LEU A O 1
ATOM 1501 N N . ARG A 1 189 ? 18.689 -9.037 4.370 1.00 92.38 189 ARG A N 1
ATOM 1502 C CA . ARG A 1 189 ? 19.950 -9.788 4.232 1.00 92.38 189 ARG A CA 1
ATOM 1503 C C . ARG A 1 189 ? 20.222 -10.699 5.432 1.00 92.38 189 ARG A C 1
ATOM 1505 O O . ARG A 1 189 ? 20.780 -11.779 5.250 1.00 92.38 189 ARG A O 1
ATOM 1512 N N . GLY A 1 190 ? 19.841 -10.282 6.639 1.00 92.81 190 GLY A N 1
ATOM 1513 C CA . GLY A 1 190 ? 19.958 -11.086 7.855 1.00 92.81 190 GLY A CA 1
ATOM 1514 C C . GLY A 1 190 ? 18.990 -12.271 7.884 1.00 92.81 190 GLY A C 1
ATOM 1515 O O . GLY A 1 190 ? 19.404 -13.384 8.195 1.00 92.81 190 GLY A O 1
ATOM 1516 N N . VAL A 1 191 ? 17.727 -12.048 7.513 1.00 93.38 191 VAL A N 1
ATOM 1517 C CA . VAL A 1 191 ? 16.668 -13.073 7.496 1.00 93.38 191 VAL A CA 1
ATOM 1518 C C . VAL A 1 191 ? 16.918 -14.119 6.412 1.00 93.38 191 VAL A C 1
ATOM 1520 O O . VAL A 1 191 ? 16.763 -15.310 6.666 1.00 93.38 191 VAL A O 1
ATOM 1523 N N . PHE A 1 192 ? 17.321 -13.688 5.216 1.00 93.12 192 PHE A N 1
ATOM 1524 C CA . PHE A 1 192 ? 17.521 -14.587 4.078 1.00 93.12 192 PHE A CA 1
ATOM 1525 C C . PHE A 1 192 ? 18.944 -15.140 3.967 1.00 93.12 192 PHE A C 1
ATOM 1527 O O . PHE A 1 192 ? 19.147 -16.146 3.295 1.00 93.12 192 PHE A O 1
ATOM 1534 N N . GLY A 1 193 ? 19.922 -14.544 4.653 1.00 93.50 193 GLY A N 1
ATOM 1535 C CA . GLY A 1 193 ? 21.317 -14.991 4.631 1.00 93.50 193 GLY A CA 1
ATOM 1536 C C . GLY A 1 193 ? 21.532 -16.481 4.949 1.00 93.50 193 GLY A C 1
ATOM 1537 O O . GLY A 1 193 ? 22.332 -17.111 4.263 1.00 93.50 193 GLY A O 1
ATOM 1538 N N . PRO A 1 194 ? 20.820 -17.094 5.917 1.00 96.06 194 PRO A N 1
ATOM 1539 C CA . PRO A 1 194 ? 20.916 -18.535 6.172 1.00 96.06 194 PRO A CA 1
ATOM 1540 C C . PRO A 1 194 ? 20.518 -19.434 4.988 1.00 96.06 194 PRO A C 1
ATOM 1542 O O . PRO A 1 194 ? 20.822 -20.624 5.003 1.00 96.06 194 PRO A O 1
ATOM 1545 N N . LEU A 1 195 ? 19.837 -18.892 3.972 1.00 94.19 195 LEU A N 1
ATOM 1546 C CA . LEU A 1 195 ? 19.430 -19.618 2.767 1.00 94.19 195 LEU A CA 1
ATOM 1547 C C . LEU A 1 195 ? 20.425 -19.466 1.608 1.00 94.19 195 LEU A C 1
ATOM 1549 O O . LEU A 1 195 ? 20.215 -20.090 0.570 1.00 94.19 195 LEU A O 1
ATOM 1553 N N . ASP A 1 196 ? 21.498 -18.682 1.764 1.00 95.38 196 ASP A N 1
ATOM 1554 C CA . ASP A 1 196 ? 22.428 -18.346 0.677 1.00 95.38 196 ASP A CA 1
ATOM 1555 C C . ASP A 1 196 ? 22.969 -19.593 -0.036 1.00 95.38 196 ASP A C 1
ATOM 1557 O O . ASP A 1 196 ? 22.880 -19.680 -1.260 1.00 95.38 196 ASP A O 1
ATOM 1561 N N . ASP A 1 197 ? 23.431 -20.595 0.716 1.00 95.88 197 ASP A N 1
ATOM 1562 C CA . ASP A 1 197 ? 23.954 -21.845 0.152 1.00 95.88 197 ASP A CA 1
ATOM 1563 C C . ASP A 1 197 ? 22.888 -22.627 -0.628 1.00 95.88 197 ASP A C 1
ATOM 1565 O O . ASP A 1 197 ? 23.184 -23.296 -1.620 1.00 95.88 197 ASP A O 1
ATOM 1569 N N . HIS A 1 198 ? 21.637 -22.584 -0.165 1.00 94.75 198 HIS A N 1
ATOM 1570 C CA . HIS A 1 198 ? 20.527 -23.264 -0.824 1.00 94.75 198 HIS A CA 1
ATOM 1571 C C . HIS A 1 198 ? 20.139 -22.549 -2.122 1.00 94.75 198 HIS A C 1
ATOM 1573 O O . HIS A 1 198 ? 20.017 -23.197 -3.163 1.00 94.75 198 HIS A O 1
ATOM 1579 N N . CYS A 1 199 ? 20.022 -21.220 -2.082 1.00 92.19 199 CYS A N 1
ATOM 1580 C CA . CYS A 1 199 ? 19.762 -20.392 -3.256 1.00 92.19 199 CYS A CA 1
ATOM 1581 C C . CYS A 1 199 ? 20.881 -20.535 -4.295 1.00 92.19 199 CYS A C 1
ATOM 1583 O O . CYS A 1 199 ? 20.593 -20.801 -5.461 1.00 92.19 199 CYS A O 1
ATOM 1585 N N . ALA A 1 200 ? 22.149 -20.488 -3.876 1.00 95.25 200 ALA A N 1
ATOM 1586 C CA . ALA A 1 200 ? 23.289 -20.622 -4.778 1.00 95.25 200 ALA A CA 1
ATOM 1587 C C . ALA A 1 200 ? 23.263 -21.952 -5.547 1.00 95.25 200 ALA A C 1
ATOM 1589 O O . ALA A 1 200 ? 23.561 -21.981 -6.739 1.00 95.25 200 ALA A O 1
ATOM 1590 N N . ARG A 1 201 ? 22.837 -23.048 -4.904 1.00 95.69 201 ARG A N 1
ATOM 1591 C CA . ARG A 1 201 ? 22.694 -24.352 -5.570 1.00 95.69 201 ARG A CA 1
ATOM 1592 C C . ARG A 1 201 ? 21.515 -24.429 -6.540 1.00 95.69 201 ARG A C 1
ATOM 1594 O O . ARG A 1 201 ? 21.631 -25.117 -7.547 1.00 95.69 201 ARG A O 1
ATOM 1601 N N . LEU A 1 202 ? 20.386 -23.790 -6.229 1.00 94.69 202 LEU A N 1
ATOM 1602 C CA . LEU A 1 202 ? 19.165 -23.890 -7.041 1.00 94.69 202 LEU A CA 1
ATOM 1603 C C . LEU A 1 202 ? 19.133 -22.913 -8.218 1.00 94.69 202 LEU A C 1
ATOM 1605 O O . LEU A 1 202 ? 18.701 -23.281 -9.306 1.00 94.69 202 LEU A O 1
ATOM 1609 N N . VAL A 1 203 ? 19.552 -21.669 -7.988 1.00 91.44 203 VAL A N 1
ATOM 1610 C CA . VAL A 1 203 ? 19.410 -20.555 -8.941 1.00 91.44 203 VAL A CA 1
ATOM 1611 C C . VAL A 1 203 ? 20.743 -19.904 -9.318 1.00 91.44 203 VAL A C 1
ATOM 1613 O O . VAL A 1 203 ? 20.756 -18.991 -10.137 1.00 91.44 203 VAL A O 1
ATOM 1616 N N . GLY A 1 204 ? 21.872 -20.364 -8.764 1.00 93.88 204 GLY A N 1
ATOM 1617 C CA . GLY A 1 204 ? 23.204 -19.835 -9.088 1.00 93.88 204 GLY A CA 1
ATOM 1618 C C . GLY A 1 204 ? 23.532 -18.486 -8.441 1.00 93.88 204 GLY A C 1
ATOM 1619 O O . GLY A 1 204 ? 24.570 -17.909 -8.746 1.00 93.88 204 GLY A O 1
ATOM 1620 N N . LEU A 1 205 ? 22.660 -17.988 -7.560 1.00 93.69 205 LEU A N 1
ATOM 1621 C CA . LEU A 1 205 ? 22.805 -16.727 -6.833 1.00 93.69 205 LEU A CA 1
ATOM 1622 C C . LEU A 1 205 ? 22.465 -16.939 -5.360 1.00 93.69 205 LEU A C 1
ATOM 1624 O O . LEU A 1 205 ? 21.517 -17.654 -5.030 1.00 93.69 205 LEU A O 1
ATOM 1628 N N . THR A 1 206 ? 23.200 -16.282 -4.472 1.00 95.62 206 THR A N 1
ATOM 1629 C CA . THR A 1 206 ? 22.838 -16.194 -3.054 1.00 95.62 206 THR A CA 1
ATOM 1630 C C . THR A 1 206 ? 21.619 -15.287 -2.862 1.00 95.62 206 THR A C 1
ATOM 1632 O O . THR A 1 206 ? 21.315 -14.423 -3.693 1.00 95.62 206 THR A O 1
ATOM 1635 N N . ALA A 1 207 ? 20.913 -15.437 -1.741 1.00 92.75 207 ALA A N 1
ATOM 1636 C CA . ALA A 1 207 ? 19.780 -14.570 -1.441 1.00 92.75 207 ALA A CA 1
ATOM 1637 C C . ALA A 1 207 ? 20.237 -13.116 -1.235 1.00 92.75 207 ALA A C 1
ATOM 1639 O O . ALA A 1 207 ? 19.557 -12.177 -1.656 1.00 92.75 207 ALA A O 1
ATOM 1640 N N . LYS A 1 208 ? 21.426 -12.912 -0.653 1.00 93.69 208 LYS A N 1
ATOM 1641 C CA . LYS A 1 208 ? 22.030 -11.577 -0.512 1.00 93.69 208 LYS A CA 1
ATOM 1642 C C . LYS A 1 208 ? 22.363 -10.914 -1.851 1.00 93.69 208 LYS A C 1
ATOM 1644 O O . LYS A 1 208 ? 22.152 -9.704 -1.987 1.00 93.69 208 LYS A O 1
ATOM 1649 N N . GLU A 1 209 ? 22.875 -11.663 -2.824 1.00 93.81 209 GLU A N 1
ATOM 1650 C CA . GLU A 1 209 ? 23.141 -11.145 -4.175 1.00 93.81 209 GLU A CA 1
ATOM 1651 C C . GLU A 1 209 ? 21.845 -10.758 -4.880 1.00 93.81 209 GLU A C 1
ATOM 1653 O O . GLU A 1 209 ? 21.769 -9.675 -5.459 1.00 93.81 209 GLU A O 1
ATOM 1658 N N . LEU A 1 210 ? 20.799 -11.579 -4.751 1.00 92.00 210 LEU A N 1
ATOM 1659 C CA . LEU A 1 210 ? 19.481 -11.271 -5.297 1.00 92.00 210 LEU A CA 1
ATOM 1660 C C . LEU A 1 210 ? 18.899 -9.980 -4.696 1.00 92.00 210 LEU A C 1
ATOM 1662 O O . LEU A 1 210 ? 18.460 -9.099 -5.434 1.00 92.00 210 LEU A O 1
ATOM 1666 N N . ILE A 1 211 ? 18.957 -9.820 -3.368 1.00 92.12 211 ILE A N 1
ATOM 1667 C CA . ILE A 1 211 ? 18.538 -8.579 -2.689 1.00 92.12 211 ILE A CA 1
ATOM 1668 C C . ILE A 1 211 ? 19.332 -7.376 -3.215 1.00 92.12 211 ILE A C 1
ATOM 1670 O O . ILE A 1 211 ? 18.767 -6.309 -3.448 1.00 92.12 211 ILE A O 1
ATOM 1674 N N . SER A 1 212 ? 20.638 -7.543 -3.426 1.00 92.12 212 SER A N 1
ATOM 1675 C CA . SER A 1 212 ? 21.504 -6.467 -3.918 1.00 92.12 212 SER A CA 1
ATOM 1676 C C . SER A 1 212 ? 21.214 -6.107 -5.379 1.00 92.12 212 SER A C 1
ATOM 1678 O O . SER A 1 212 ? 21.255 -4.933 -5.737 1.00 92.12 212 SER A O 1
ATOM 1680 N N . ALA A 1 213 ? 20.847 -7.082 -6.215 1.00 92.00 213 ALA A N 1
ATOM 1681 C CA . ALA A 1 213 ? 20.377 -6.824 -7.572 1.00 92.00 213 ALA A CA 1
ATOM 1682 C C . ALA A 1 213 ? 19.080 -5.995 -7.569 1.00 92.00 213 ALA A C 1
ATOM 1684 O O . ALA A 1 213 ? 18.978 -5.016 -8.310 1.00 92.00 213 ALA A O 1
ATOM 1685 N N . PHE A 1 214 ? 18.121 -6.322 -6.695 1.00 90.62 214 PHE A N 1
ATOM 1686 C CA . PHE A 1 214 ? 16.893 -5.534 -6.544 1.00 90.62 214 PHE A CA 1
ATOM 1687 C C . PHE A 1 214 ? 17.148 -4.110 -6.027 1.00 90.62 214 PHE A C 1
ATOM 1689 O O . PHE A 1 214 ? 16.519 -3.179 -6.523 1.00 90.62 214 PHE A O 1
ATOM 1696 N N . ASP A 1 215 ? 18.087 -3.914 -5.094 1.00 90.50 215 ASP A N 1
ATOM 1697 C CA . ASP A 1 215 ? 18.518 -2.578 -4.637 1.00 90.50 215 ASP A CA 1
ATOM 1698 C C . ASP A 1 215 ? 19.068 -1.738 -5.805 1.00 90.50 215 ASP A C 1
ATOM 1700 O O . ASP A 1 215 ? 18.635 -0.607 -6.036 1.00 90.50 215 ASP A O 1
ATOM 1704 N N . ILE A 1 216 ? 19.941 -2.319 -6.636 1.00 91.81 216 ILE A N 1
ATOM 1705 C CA . ILE A 1 216 ? 20.476 -1.640 -7.828 1.00 91.81 216 ILE A CA 1
ATOM 1706 C C . ILE A 1 216 ? 19.356 -1.260 -8.808 1.00 91.81 216 ILE A C 1
ATOM 1708 O O . ILE A 1 216 ? 19.330 -0.12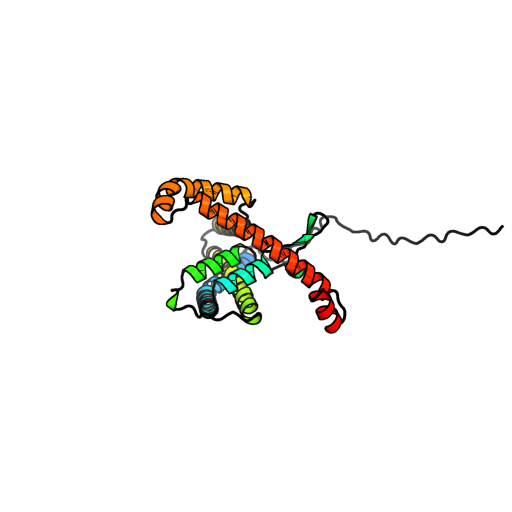6 -9.302 1.00 91.81 216 ILE A O 1
ATOM 1712 N N . LEU A 1 217 ? 18.427 -2.182 -9.084 1.00 90.06 217 LEU A N 1
ATOM 1713 C CA . LEU A 1 217 ? 17.286 -1.937 -9.974 1.00 90.06 217 LEU A CA 1
ATOM 1714 C C . LEU A 1 217 ? 16.365 -0.839 -9.434 1.00 90.06 217 LEU A C 1
ATOM 1716 O O . LEU A 1 217 ? 15.925 0.024 -10.200 1.00 90.06 217 LEU A O 1
ATOM 1720 N N . LEU A 1 218 ? 16.117 -0.823 -8.123 1.00 86.75 218 LEU A N 1
ATOM 1721 C CA . LEU A 1 218 ? 15.322 0.217 -7.480 1.00 86.75 218 LEU A CA 1
ATOM 1722 C C . LEU A 1 218 ? 15.983 1.588 -7.652 1.00 86.75 218 LEU A C 1
ATOM 1724 O O . LEU A 1 218 ? 15.349 2.504 -8.170 1.00 86.75 218 LEU A O 1
ATOM 1728 N N . ARG A 1 219 ? 17.277 1.716 -7.333 1.00 85.56 219 ARG A N 1
ATOM 1729 C CA . ARG A 1 219 ? 18.021 2.980 -7.494 1.00 85.56 219 ARG A CA 1
ATOM 1730 C C . ARG A 1 219 ? 18.079 3.454 -8.947 1.00 85.56 219 ARG A C 1
ATOM 1732 O O . ARG A 1 219 ? 18.094 4.656 -9.215 1.00 85.56 219 ARG A O 1
ATOM 1739 N N . ALA A 1 220 ? 18.157 2.537 -9.911 1.00 87.50 220 ALA A N 1
ATOM 1740 C CA . ALA A 1 220 ? 18.066 2.884 -11.329 1.00 87.50 220 ALA A CA 1
ATOM 1741 C C . ALA A 1 220 ? 16.677 3.451 -11.671 1.00 87.50 220 ALA A C 1
ATOM 1743 O O . ALA A 1 220 ? 16.586 4.556 -12.208 1.00 87.50 220 ALA A O 1
ATOM 1744 N N . THR A 1 221 ? 15.619 2.756 -11.253 1.00 85.50 221 THR A N 1
ATOM 1745 C CA . THR A 1 221 ? 14.220 3.162 -11.464 1.00 85.50 221 THR A CA 1
ATOM 1746 C C . THR A 1 221 ? 13.907 4.507 -10.809 1.00 85.50 221 THR A C 1
ATOM 1748 O O . THR A 1 221 ? 13.219 5.344 -11.396 1.00 85.50 221 THR A O 1
ATOM 1751 N N . GLU A 1 222 ? 14.438 4.759 -9.611 1.00 83.62 222 GLU A N 1
ATOM 1752 C CA . GLU A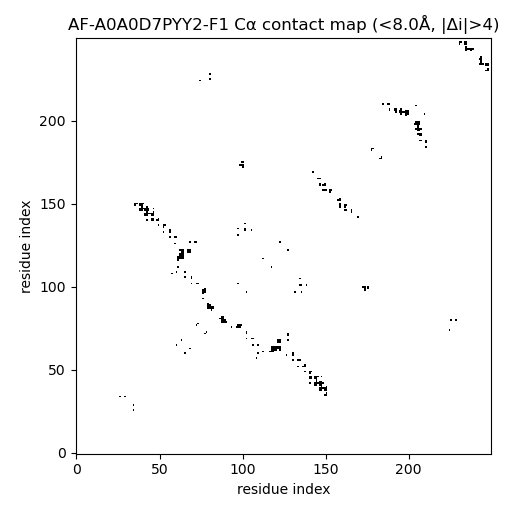 1 222 ? 14.266 6.029 -8.907 1.00 83.62 222 GLU A CA 1
ATOM 1753 C C . GLU A 1 222 ? 14.895 7.196 -9.670 1.00 83.62 222 GLU A C 1
ATOM 1755 O O . GLU A 1 222 ? 14.270 8.249 -9.824 1.00 83.62 222 GLU A O 1
ATOM 1760 N N . ARG A 1 223 ? 16.111 7.001 -10.197 1.00 83.94 223 ARG A N 1
ATOM 1761 C CA . ARG A 1 223 ? 16.806 8.013 -11.007 1.00 83.94 223 ARG A CA 1
ATOM 1762 C C . ARG A 1 223 ? 16.049 8.326 -12.293 1.00 83.94 223 ARG A C 1
ATOM 1764 O O . ARG A 1 223 ? 15.875 9.501 -12.623 1.00 83.94 223 ARG A O 1
ATOM 1771 N N . GLU A 1 224 ? 15.579 7.304 -13.001 1.00 85.06 224 GLU A N 1
ATOM 1772 C CA . GLU A 1 224 ? 14.781 7.488 -14.219 1.00 85.06 224 GLU A CA 1
ATOM 1773 C C . GLU A 1 224 ? 13.454 8.191 -13.918 1.00 85.06 224 GLU A C 1
ATOM 1775 O O . GLU A 1 224 ? 13.094 9.162 -14.587 1.00 85.06 224 GLU A O 1
ATOM 1780 N N . SER A 1 225 ? 12.776 7.780 -12.847 1.00 83.50 225 SER A N 1
ATOM 1781 C CA . SER A 1 225 ? 11.528 8.388 -12.380 1.00 83.50 225 SER A CA 1
ATOM 1782 C C . SER A 1 225 ? 11.693 9.853 -11.986 1.00 83.50 225 SER A C 1
ATOM 1784 O O . SER A 1 225 ? 10.846 10.682 -12.329 1.00 83.50 225 SER A O 1
ATOM 1786 N N . ALA A 1 226 ? 12.782 10.198 -11.295 1.00 81.75 226 ALA A N 1
ATOM 1787 C CA . ALA A 1 226 ? 13.107 11.580 -10.956 1.00 81.75 226 ALA A CA 1
ATOM 1788 C C . ALA A 1 226 ? 13.357 12.411 -12.222 1.00 81.75 226 ALA A C 1
ATOM 1790 O O . ALA A 1 226 ? 12.783 13.490 -12.376 1.00 81.75 226 ALA A O 1
ATOM 1791 N N . SER A 1 227 ? 14.157 11.889 -13.160 1.00 82.75 227 SER A N 1
ATOM 1792 C CA . SER A 1 227 ? 14.432 12.550 -14.442 1.00 82.75 227 SER A CA 1
ATOM 1793 C C . SER A 1 227 ? 13.146 12.819 -15.227 1.00 82.75 227 SER A C 1
ATOM 1795 O O . SER A 1 227 ? 12.900 13.948 -15.660 1.00 82.75 227 SER A O 1
ATOM 1797 N N . PHE A 1 228 ? 12.277 11.811 -15.335 1.00 82.81 228 PHE A N 1
ATOM 1798 C CA . PHE A 1 228 ? 10.975 11.927 -15.984 1.00 82.81 228 PHE A CA 1
ATOM 1799 C C . PHE A 1 228 ? 10.094 13.003 -15.336 1.00 82.81 228 PHE A C 1
ATOM 1801 O O . PHE A 1 228 ? 9.546 13.854 -16.038 1.00 82.81 228 PHE A O 1
ATOM 1808 N N . ARG A 1 229 ? 10.003 13.035 -13.999 1.00 79.00 229 ARG A N 1
ATOM 1809 C CA . ARG A 1 229 ? 9.235 14.073 -13.291 1.00 79.00 229 ARG A CA 1
ATOM 1810 C C . ARG A 1 229 ? 9.789 15.464 -13.490 1.00 79.00 229 ARG A C 1
ATOM 1812 O O . ARG A 1 229 ? 9.002 16.385 -13.659 1.00 79.00 229 ARG A O 1
ATOM 1819 N N . HIS A 1 230 ? 11.108 15.635 -13.475 1.00 79.75 230 HIS A N 1
ATOM 1820 C CA . HIS A 1 230 ? 11.705 16.946 -13.708 1.00 79.75 230 HIS A CA 1
ATOM 1821 C C . HIS A 1 230 ? 11.369 17.476 -15.108 1.00 79.75 230 HIS A C 1
ATOM 1823 O O . HIS A 1 230 ? 11.010 18.647 -15.236 1.00 79.75 230 HIS A O 1
ATOM 1829 N N . LYS A 1 231 ? 11.399 16.612 -16.133 1.00 81.62 231 LYS A N 1
ATOM 1830 C CA . LYS A 1 231 ? 10.966 16.964 -17.497 1.00 81.62 231 LYS A CA 1
ATOM 1831 C C . LYS A 1 231 ? 9.478 17.313 -17.556 1.00 81.62 231 LYS A C 1
ATOM 1833 O O . LYS A 1 231 ? 9.108 18.350 -18.102 1.00 81.62 231 LYS A O 1
ATOM 1838 N N . LEU A 1 232 ? 8.622 16.487 -16.950 1.00 81.88 232 LEU A N 1
ATOM 1839 C CA . LEU A 1 232 ? 7.183 16.751 -16.898 1.00 81.88 232 LEU A CA 1
ATOM 1840 C C . LEU A 1 232 ? 6.854 18.043 -16.152 1.00 81.88 232 LEU A C 1
ATOM 1842 O O . LEU A 1 232 ? 6.031 18.819 -16.626 1.00 81.88 232 LEU A O 1
ATOM 1846 N N . ALA A 1 233 ? 7.485 18.291 -15.005 1.00 78.12 233 ALA A N 1
ATOM 1847 C CA . ALA A 1 233 ? 7.256 19.493 -14.213 1.00 78.12 233 ALA A CA 1
ATOM 1848 C C . ALA A 1 233 ? 7.540 20.755 -15.039 1.00 78.12 233 ALA A C 1
ATOM 1850 O O . ALA A 1 233 ? 6.717 21.667 -15.041 1.00 78.12 233 ALA A O 1
ATOM 1851 N N . ALA A 1 234 ? 8.638 20.776 -15.804 1.00 78.81 234 ALA A N 1
ATOM 1852 C CA . ALA A 1 234 ? 8.940 21.872 -16.723 1.00 78.81 234 ALA A CA 1
ATOM 1853 C C . ALA A 1 234 ? 7.826 22.057 -17.769 1.00 78.81 234 ALA A C 1
ATOM 1855 O O . ALA A 1 234 ? 7.297 23.162 -17.916 1.00 78.81 234 ALA A O 1
ATOM 1856 N N . ALA A 1 235 ? 7.383 20.971 -18.411 1.00 83.19 235 ALA A N 1
ATOM 1857 C CA . ALA A 1 235 ? 6.287 21.022 -19.377 1.00 83.19 235 ALA A CA 1
ATOM 1858 C C . ALA A 1 235 ? 4.980 21.549 -18.751 1.00 83.19 235 ALA A C 1
ATOM 1860 O O . ALA A 1 235 ? 4.344 22.427 -19.326 1.00 83.19 235 ALA A O 1
ATOM 1861 N N . PHE A 1 236 ? 4.601 21.105 -17.549 1.00 79.44 236 PHE A N 1
ATOM 1862 C CA . PHE A 1 236 ? 3.368 21.534 -16.870 1.00 79.44 236 PHE A CA 1
ATOM 1863 C C . PHE A 1 236 ? 3.358 23.003 -16.414 1.00 79.44 236 PHE A C 1
ATOM 1865 O O . PHE A 1 236 ? 2.287 23.534 -16.129 1.00 79.44 236 PHE A O 1
ATOM 1872 N N . THR A 1 237 ? 4.505 23.690 -16.386 1.00 80.38 237 THR A N 1
ATOM 1873 C CA . THR A 1 237 ? 4.543 25.150 -16.153 1.00 80.38 237 THR A CA 1
ATOM 1874 C C . THR A 1 237 ? 4.186 25.979 -17.393 1.00 80.38 237 THR A C 1
ATOM 1876 O O . THR A 1 237 ? 3.959 27.189 -17.290 1.00 80.38 237 THR A O 1
ATOM 1879 N N . CYS A 1 238 ? 4.111 25.354 -18.572 1.00 85.81 238 CYS A N 1
ATOM 1880 C CA . CYS A 1 238 ? 3.815 26.036 -19.826 1.00 85.81 238 CYS A CA 1
ATOM 1881 C C . CYS A 1 238 ? 2.331 26.418 -19.939 1.00 85.81 238 CYS A C 1
ATOM 1883 O O . CYS A 1 238 ? 1.435 25.699 -19.505 1.00 85.81 238 CYS A O 1
ATOM 1885 N N . LYS A 1 239 ? 2.049 27.552 -20.593 1.00 86.88 239 LYS A N 1
ATOM 1886 C CA . LYS A 1 239 ? 0.687 28.115 -20.690 1.00 86.88 239 LYS A CA 1
ATOM 1887 C C . LYS A 1 239 ? -0.136 27.563 -21.855 1.00 86.88 239 LYS A C 1
ATOM 1889 O O . LYS A 1 239 ? -1.323 27.857 -21.960 1.00 86.88 239 LYS A O 1
ATOM 1894 N N . SER A 1 240 ? 0.485 26.813 -22.762 1.00 89.56 240 SER A N 1
ATOM 1895 C CA . SER A 1 240 ? -0.177 26.277 -23.950 1.00 89.56 240 SER A CA 1
ATOM 1896 C C . SER A 1 240 ? 0.281 24.859 -24.261 1.00 89.56 240 SER A C 1
ATOM 1898 O O . SER A 1 240 ? 1.450 24.528 -24.078 1.00 89.56 240 SER A O 1
ATOM 1900 N N . LYS A 1 241 ? -0.626 24.041 -24.811 1.00 86.94 241 LYS A N 1
ATOM 1901 C CA . LYS A 1 241 ? -0.344 22.647 -25.203 1.00 86.94 241 LYS A CA 1
ATOM 1902 C C . LYS A 1 241 ? 0.870 22.532 -26.129 1.00 86.94 241 LYS A C 1
ATOM 1904 O O . LYS A 1 241 ? 1.667 21.617 -25.984 1.00 86.94 241 LYS A O 1
ATOM 1909 N N . ARG A 1 242 ? 1.032 23.483 -27.056 1.00 87.12 242 ARG A N 1
ATOM 1910 C CA . ARG A 1 242 ? 2.175 23.525 -27.974 1.00 87.12 242 ARG A CA 1
ATOM 1911 C C . ARG A 1 242 ? 3.498 23.706 -27.225 1.00 87.12 242 ARG A C 1
ATOM 1913 O O . ARG A 1 242 ? 4.418 22.933 -27.450 1.00 87.12 242 ARG A O 1
ATOM 1920 N N . GLN A 1 243 ? 3.561 24.673 -26.309 1.00 86.25 243 GLN A N 1
ATOM 1921 C CA . GLN A 1 243 ? 4.748 24.898 -25.479 1.00 86.25 243 GLN A CA 1
ATOM 1922 C C . GLN A 1 243 ? 5.050 23.694 -24.579 1.00 86.25 243 GLN A C 1
ATOM 1924 O O . GLN A 1 243 ? 6.211 23.351 -24.414 1.00 86.25 243 GLN A O 1
ATOM 1929 N N . MET A 1 244 ? 4.023 23.013 -24.054 1.00 86.31 244 MET A N 1
ATOM 1930 C CA . MET A 1 244 ? 4.219 21.785 -23.271 1.00 86.31 244 MET A CA 1
ATOM 1931 C C . MET A 1 244 ? 4.918 20.688 -24.089 1.00 86.31 244 MET A C 1
ATOM 1933 O O . MET A 1 244 ? 5.831 20.044 -23.583 1.00 86.31 244 MET A O 1
ATOM 1937 N N . ILE A 1 245 ? 4.497 20.478 -25.343 1.00 86.75 245 ILE A N 1
ATOM 1938 C CA . ILE A 1 245 ? 5.090 19.470 -26.239 1.00 86.75 245 ILE A CA 1
ATOM 1939 C C . ILE A 1 245 ? 6.531 19.856 -26.598 1.00 86.75 245 ILE A C 1
ATOM 1941 O O . ILE A 1 245 ? 7.423 19.015 -26.525 1.00 86.75 245 ILE A O 1
ATOM 1945 N N . GLU A 1 246 ? 6.768 21.122 -26.951 1.00 87.62 246 GLU A N 1
ATOM 1946 C CA . GLU A 1 246 ? 8.108 21.630 -27.281 1.00 87.62 246 GLU A CA 1
ATOM 1947 C C . GLU A 1 246 ? 9.077 21.502 -26.091 1.00 87.62 246 GLU A C 1
ATOM 1949 O O . GLU A 1 246 ? 10.222 21.100 -26.281 1.00 87.62 246 GLU A O 1
ATOM 1954 N N . GLU A 1 247 ? 8.621 21.784 -24.866 1.00 85.19 247 GLU A N 1
ATOM 1955 C CA . GLU A 1 247 ? 9.447 21.682 -23.657 1.00 85.19 247 GLU A CA 1
ATOM 1956 C C . GLU A 1 247 ? 9.694 20.226 -23.226 1.00 85.19 247 GLU A C 1
ATOM 1958 O O . GLU A 1 247 ? 10.764 19.916 -22.715 1.00 85.19 247 GLU A O 1
ATOM 1963 N N . TYR A 1 248 ? 8.744 19.312 -23.457 1.00 82.25 248 TYR A N 1
ATOM 1964 C CA . TYR A 1 248 ? 8.911 17.888 -23.133 1.00 82.25 248 TYR A CA 1
ATOM 1965 C C . TYR A 1 248 ? 9.957 17.184 -24.015 1.00 82.25 248 TYR A C 1
ATOM 1967 O O . TYR A 1 248 ? 10.638 16.268 -23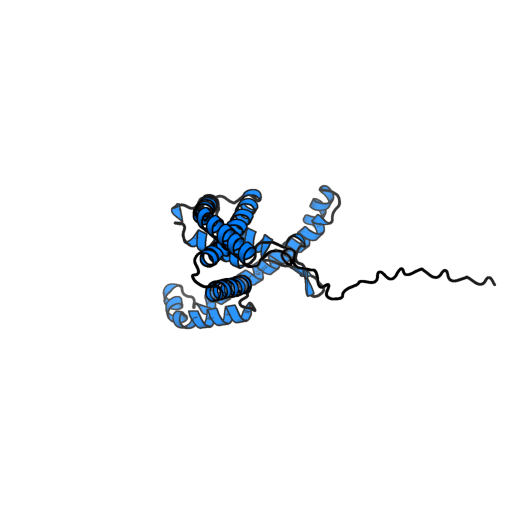.553 1.00 82.25 248 TYR A O 1
ATOM 1975 N N . HIS A 1 249 ? 10.071 17.593 -25.284 1.00 83.62 249 HIS A N 1
ATOM 1976 C CA . HIS A 1 249 ? 11.002 17.008 -26.257 1.00 83.62 249 HIS A CA 1
ATOM 1977 C C . HIS A 1 249 ? 12.373 17.700 -26.317 1.00 83.62 249 HIS A C 1
ATOM 1979 O O . HIS A 1 249 ? 13.214 17.281 -27.117 1.00 83.62 249 HIS A O 1
ATOM 1985 N N . ARG A 1 250 ? 12.595 18.741 -25.509 1.00 78.62 250 ARG A N 1
ATOM 1986 C CA . ARG A 1 250 ? 13.900 19.394 -25.357 1.00 78.62 250 ARG A CA 1
ATOM 1987 C C . ARG A 1 250 ? 14.839 18.553 -24.486 1.00 78.62 250 ARG A C 1
ATOM 1989 O O . ARG A 1 250 ? 16.045 18.545 -24.812 1.00 78.62 250 ARG A O 1
#

Nearest PDB structures (foldseek):
  5w6y-assembly1_B  TM=2.038E-01  e=1.212E+00  Physcomitrium patens
  7rs1-assembly2_C  TM=2.278E-01  e=2.724E+00  Homo sapiens

Foldseek 3Di:
DDDDDDDPDPPPPPPPPPDDDDDQDPCNPPDPVVVLVVLLVQLQVLLVCLVVLLVVLLVLQLAADLVLLLVVLCLLQVDWAQDPVRDTHDPPVNPLFDAPLLSVVSVVSVVVDDPVSHDHDHDDPVSSVVSRVSSSSNVVSVLSNLSNVLVVDPDPVRSVVSVVVSVVVVVVSRVPCPVDPVNVLVVQCVVQVVCQVVCCVPPVGGSNRVSVVVVVVVVVVSVVSNVQVVQQVQLVVDPDPVSSVVSSVD

Secondary structure (DSSP, 8-state):
------------------S---PPPTTTTS-HHHHHHHHHHHHHHHHHHHHHHHHHHHHHHTTS-HHHHHHHHIIIII--EEPTTS-EE--GGGTTPPPHHHHHHHHHHHHTS-GGG---PPPPHHHHHHHHHHHHHHHHHHHHHTTHHHHH-SSHHHHHHHHHHHHHHHHHHS----SSHHHHHHHHHHHHGGGHHHHHHHHSS-HHHHHHHHHHHHHHHHHHHHHHHHHHHHHHT-SSHHHHHHHHT-